Protein AF-A0A931SRS2-F1 (afdb_monomer)

Foldseek 3Di:
DDPDPVLPPVQADPDDDPPADHCRVNVVVLVVLCVCLPLVNLLVVLQPDDPLCNLVSLVVSLQQCQQCQQVNHGSVVDDLDDDDDQPPDDPPDDRDDPVVVVVVVVVSVVSNVVSVVVSLQSSLLSCLQRPDADQLLVQLLVVVVVCCVPDLDPLVDDLVVSLVSSVVSVVVVVVVPPDDDPDPSDRDDSVRVVCLSQDLLNPSNRRGCSSVVVVVVVQVVCVVVVVNVPDPVVVVVSSVVSVVNSSVVVVCVSCVSNVDDD

Radius of gyration: 24.2 Å; Cα contacts (8 Å, |Δi|>4): 172; chains: 1; bounding box: 58×54×64 Å

Solvent-accessible surface area (backbone atoms only — not comparable to full-atom values): 15509 Å² total; per-residue (Å²): 111,60,88,56,75,80,43,76,68,89,76,50,85,42,65,84,52,97,89,46,60,92,65,47,60,55,45,53,54,54,47,51,52,50,57,60,66,26,61,70,44,47,36,60,50,50,70,72,44,56,78,90,49,39,48,62,56,51,51,49,49,54,51,43,44,40,8,50,72,44,73,64,45,54,52,92,80,42,70,94,74,88,87,77,60,75,80,74,57,62,90,92,56,81,74,68,53,75,67,58,47,49,56,52,48,53,51,52,50,52,52,41,52,53,33,49,53,52,49,51,54,52,50,47,36,36,43,42,61,47,55,92,66,55,74,63,55,50,42,36,40,55,57,47,62,71,46,45,89,81,39,78,43,81,73,75,52,53,65,68,56,53,46,50,44,44,48,53,30,52,52,52,50,56,70,69,56,82,80,85,76,89,69,87,84,74,75,72,50,64,68,56,51,52,51,44,61,72,36,58,90,54,60,83,76,57,46,63,56,66,50,59,53,52,50,50,52,50,53,52,50,33,52,76,70,67,46,59,85,78,54,60,59,71,60,49,54,53,49,52,54,32,51,52,48,49,51,50,51,48,50,53,53,46,54,61,54,64,68,50,83,130

Secondary structure (DSSP, 8-state):
--S-GGGTTTTS--S--TTS-TTHHHHHHHHHHHHHT-HHHHHHHHTTS-GGGHHHHHHHHHHHHHIIIII-S-TTT--SS----SS---TTSPPPPHHHHHHHHHHHHHHHHHHHHHHHHHHHHHHHHHS---HHHHHHHHHHHHHTTT-S-GGGS-HHHHHHHHHHHHHHHHHH--SS-----PPPPHHHHHHHHH-SS--TT---SHHHHHHHHHHHHHHHTT-GGGS-HHHHHHHHHHHHHHHHHHHHHHHHHHSS--

Mean predicted aligned error: 6.96 Å

Sequence (262 aa):
MDHDLNNYDSFHETLSHPRMKAGEWTRAYQEAWKIFYSVENMIRILKRAATRRYWGIFSNFVWYKNAVQVEGGHPMVHGFFRLKGRRERRPGYPVEGRLEYLKRRVRDVGRTLLGWVKLALEMEEVWLATRPRSALEERVVFELAGIQKRAAEWRSLRLTELQLLYGKAVSALRASSKGKDFLPLRIPSRIQLWFRKWNVFQDSLTFTRAPMERFWKNVWGRFKQGEVLQIAYHKLIFMSLREAVLFCQFLLCFFRRSVAPA

pLDDT: mean 87.58, std 8.93, range [47.16, 97.25]

Nearest PDB structures (foldseek):
  5jn2-assembly1_A  TM=2.353E-01  e=7.857E+00  Toxoplasma gondii

Structure (mmCIF, N/CA/C/O backbone):
data_AF-A0A931SRS2-F1
#
_entry.id   AF-A0A931SRS2-F1
#
loop_
_atom_site.group_PDB
_atom_site.id
_atom_site.type_symbol
_atom_site.label_atom_id
_atom_site.label_alt_id
_atom_site.label_comp_id
_atom_site.label_asym_id
_atom_site.label_entity_id
_atom_site.label_seq_id
_atom_site.pdbx_PDB_ins_code
_atom_site.Cartn_x
_atom_site.Cartn_y
_atom_site.Cartn_z
_atom_site.occupancy
_atom_site.B_iso_or_equiv
_atom_site.auth_seq_id
_atom_site.auth_comp_id
_atom_site.auth_asym_id
_atom_site.auth_atom_id
_atom_site.pdbx_PDB_model_num
ATOM 1 N N . MET A 1 1 ? 31.395 12.490 -20.904 1.00 79.31 1 MET A N 1
ATOM 2 C CA . MET A 1 1 ? 30.211 12.393 -21.780 1.00 79.31 1 MET A CA 1
ATOM 3 C C . MET A 1 1 ? 30.053 10.934 -22.134 1.00 79.31 1 MET A C 1
ATOM 5 O O . MET A 1 1 ? 31.073 10.282 -22.339 1.00 79.31 1 MET A O 1
ATOM 9 N N . ASP A 1 2 ? 28.827 10.428 -22.136 1.00 84.69 2 ASP A N 1
ATOM 10 C CA . ASP A 1 2 ? 28.559 9.035 -22.485 1.00 84.69 2 ASP A CA 1
ATOM 11 C C . ASP A 1 2 ? 28.804 8.793 -23.982 1.00 84.69 2 ASP A C 1
ATOM 13 O O . ASP A 1 2 ? 28.535 9.657 -24.816 1.00 84.69 2 ASP A O 1
ATOM 17 N N . HIS A 1 3 ? 29.340 7.622 -24.315 1.00 86.25 3 HIS A N 1
ATOM 18 C CA . HIS A 1 3 ? 29.552 7.213 -25.699 1.00 86.25 3 HIS A CA 1
ATOM 19 C C . HIS A 1 3 ? 28.262 6.693 -26.349 1.00 86.25 3 HIS A C 1
ATOM 21 O O . HIS A 1 3 ? 28.139 6.748 -27.574 1.00 86.25 3 HIS A O 1
ATOM 27 N N . ASP A 1 4 ? 27.298 6.197 -25.564 1.00 86.00 4 ASP A N 1
ATOM 28 C CA . ASP A 1 4 ? 26.005 5.757 -26.085 1.00 86.00 4 ASP A CA 1
ATOM 29 C C . ASP A 1 4 ? 24.994 6.910 -26.082 1.00 86.00 4 ASP A C 1
ATOM 31 O O . ASP A 1 4 ? 24.469 7.316 -25.044 1.00 86.00 4 ASP A O 1
ATOM 35 N N . LEU A 1 5 ? 24.664 7.405 -27.278 1.00 84.69 5 LEU A N 1
ATOM 36 C CA . LEU A 1 5 ? 23.663 8.460 -27.464 1.00 84.69 5 LEU A CA 1
ATOM 37 C C . LEU A 1 5 ? 22.270 8.076 -26.928 1.00 84.69 5 LEU A C 1
ATOM 39 O O . LEU A 1 5 ? 21.471 8.962 -26.640 1.00 84.69 5 LEU A O 1
ATOM 43 N N . ASN A 1 6 ? 21.970 6.785 -26.745 1.00 83.69 6 ASN A N 1
ATOM 44 C CA . ASN A 1 6 ? 20.692 6.354 -26.167 1.00 83.69 6 ASN A CA 1
ATOM 45 C C . ASN A 1 6 ? 20.577 6.639 -24.665 1.00 83.69 6 ASN A C 1
ATOM 47 O O . ASN A 1 6 ? 19.463 6.677 -24.151 1.00 83.69 6 ASN A O 1
ATOM 51 N N . ASN A 1 7 ? 21.695 6.866 -23.971 1.00 85.31 7 ASN A N 1
ATOM 52 C CA . ASN A 1 7 ? 21.680 7.213 -22.551 1.00 85.31 7 ASN A CA 1
ATOM 53 C C . ASN A 1 7 ? 21.278 8.682 -22.327 1.00 85.31 7 ASN A C 1
ATOM 55 O O . ASN A 1 7 ? 21.023 9.100 -21.202 1.00 85.31 7 ASN A O 1
ATOM 59 N N . TYR A 1 8 ? 21.157 9.487 -23.386 1.00 86.38 8 TYR A N 1
ATOM 60 C CA . TYR A 1 8 ? 20.702 10.876 -23.308 1.00 86.38 8 TYR A CA 1
ATOM 61 C C . TYR A 1 8 ? 19.170 10.970 -23.234 1.00 86.38 8 TYR A C 1
ATOM 63 O O . TYR A 1 8 ? 18.527 11.651 -24.029 1.00 86.38 8 TYR A O 1
ATOM 71 N N . ASP A 1 9 ? 18.576 10.281 -22.262 1.00 81.62 9 ASP A N 1
ATOM 72 C CA . ASP A 1 9 ? 17.127 10.151 -22.084 1.00 81.62 9 ASP A CA 1
ATOM 73 C C . ASP A 1 9 ? 16.592 10.874 -20.834 1.00 81.62 9 ASP A C 1
ATOM 75 O O . ASP A 1 9 ? 15.446 10.684 -20.442 1.00 81.62 9 ASP A O 1
ATOM 79 N N . SER A 1 10 ? 17.401 11.747 -20.222 1.00 80.25 10 SER A N 1
ATOM 80 C CA . SER A 1 10 ? 17.135 12.421 -18.935 1.00 80.25 10 SER A CA 1
ATOM 81 C C . SER A 1 10 ? 17.050 11.493 -17.711 1.00 80.25 10 SER A C 1
ATOM 83 O O . SER A 1 10 ? 16.830 11.986 -16.603 1.00 80.25 10 SER A O 1
ATOM 85 N N . PHE A 1 11 ? 17.232 10.177 -17.874 1.00 78.31 11 PHE A N 1
ATOM 86 C CA . PHE A 1 11 ? 17.166 9.192 -16.787 1.00 78.31 11 PHE A CA 1
ATOM 87 C C . PHE A 1 11 ? 18.517 8.566 -16.466 1.00 78.31 11 PHE A C 1
ATOM 89 O O . PHE A 1 11 ? 18.730 8.161 -15.322 1.00 78.31 11 PHE A O 1
ATOM 96 N N . HIS A 1 12 ? 19.423 8.505 -17.441 1.00 85.62 12 HIS A N 1
ATOM 97 C CA . HIS A 1 12 ? 20.776 8.011 -17.228 1.00 85.62 12 HIS A CA 1
ATOM 98 C C . HIS A 1 12 ? 21.760 9.150 -16.960 1.00 85.62 12 HIS A C 1
ATOM 100 O O . HIS A 1 12 ? 21.685 10.249 -17.513 1.00 85.62 12 HIS A O 1
ATOM 106 N N . GLU A 1 13 ? 22.716 8.862 -16.086 1.00 88.75 13 GLU A N 1
ATOM 107 C CA . GLU A 1 13 ? 23.842 9.737 -15.799 1.00 88.75 13 GLU A CA 1
ATOM 108 C C . GLU A 1 13 ? 24.822 9.721 -16.980 1.00 88.75 13 GLU A C 1
ATOM 110 O O . GLU A 1 13 ? 25.612 8.795 -17.129 1.00 88.75 13 GLU A O 1
ATOM 115 N N . THR A 1 14 ? 24.770 10.751 -17.826 1.00 88.62 14 THR A N 1
ATOM 116 C CA . THR A 1 14 ? 25.655 10.897 -19.002 1.00 88.62 14 THR A CA 1
ATOM 117 C C . THR A 1 14 ? 26.833 11.849 -18.771 1.00 88.62 14 THR A C 1
ATOM 119 O O . THR A 1 14 ? 27.738 11.976 -19.607 1.00 88.62 14 THR A O 1
ATOM 122 N N . LEU A 1 15 ? 26.842 12.525 -17.619 1.00 86.25 15 LEU A N 1
ATOM 123 C CA . LEU A 1 15 ? 27.854 13.489 -17.204 1.00 86.25 15 LEU A CA 1
ATOM 124 C C . LEU A 1 15 ? 28.517 13.034 -15.907 1.00 86.25 15 LEU A C 1
ATOM 126 O O . LEU A 1 15 ? 27.841 12.700 -14.940 1.00 86.25 15 LEU A O 1
ATOM 130 N N . SER A 1 16 ? 29.848 13.082 -15.875 1.00 84.50 16 SER A N 1
ATOM 131 C CA . SER A 1 16 ? 30.625 12.785 -14.674 1.00 84.50 16 SER A CA 1
ATOM 132 C C . SER A 1 16 ? 30.495 13.930 -13.674 1.00 84.50 16 SER A C 1
ATOM 134 O O . SER A 1 16 ? 30.941 15.049 -13.935 1.00 84.50 16 SER A O 1
ATOM 136 N N . HIS A 1 17 ? 29.882 13.656 -12.527 1.00 88.56 17 HIS A N 1
ATOM 137 C CA . HIS A 1 17 ? 29.725 14.651 -11.474 1.00 88.56 17 HIS A CA 1
ATOM 138 C C . HIS A 1 17 ? 31.063 14.881 -10.734 1.00 88.56 17 HIS A C 1
ATOM 140 O O . HIS A 1 17 ? 31.682 13.910 -10.300 1.00 88.56 17 HIS A O 1
ATOM 146 N N . PRO A 1 18 ? 31.515 16.132 -10.498 1.00 91.12 18 PRO A N 1
ATOM 147 C CA . PRO A 1 18 ? 32.852 16.400 -9.943 1.00 91.12 18 PRO A CA 1
ATOM 148 C C . PRO A 1 18 ? 33.125 15.816 -8.548 1.00 91.12 18 PRO A C 1
ATOM 150 O O . PRO A 1 18 ? 34.277 15.637 -8.167 1.00 91.12 18 PRO A O 1
ATOM 153 N N . ARG A 1 19 ? 32.072 15.569 -7.755 1.00 93.56 19 ARG A N 1
ATOM 154 C CA . ARG A 1 19 ? 32.168 15.093 -6.358 1.00 93.56 19 ARG A CA 1
ATOM 155 C C . ARG A 1 19 ? 31.521 13.735 -6.099 1.00 93.56 19 ARG A C 1
ATOM 157 O O . ARG A 1 19 ? 31.633 13.233 -4.990 1.00 93.56 19 ARG A O 1
ATOM 164 N N . MET A 1 20 ? 30.797 13.191 -7.074 1.00 92.38 20 MET A N 1
ATOM 165 C CA . MET A 1 20 ? 30.057 11.940 -6.909 1.00 92.38 20 MET A CA 1
ATOM 166 C C . MET A 1 20 ? 30.683 10.894 -7.815 1.00 92.38 20 MET A C 1
ATOM 168 O O . MET A 1 20 ? 31.091 11.197 -8.935 1.00 92.38 20 MET A O 1
ATOM 172 N N . LYS A 1 21 ? 30.778 9.663 -7.324 1.00 91.38 21 LYS A N 1
ATOM 173 C CA . LYS A 1 21 ? 31.239 8.535 -8.132 1.00 91.38 21 LYS A CA 1
ATOM 174 C C . LYS A 1 21 ? 30.189 8.202 -9.192 1.00 91.38 21 LYS A C 1
ATOM 176 O O . LYS A 1 21 ? 29.005 8.472 -9.006 1.00 91.38 21 LYS A O 1
ATOM 181 N N . ALA A 1 22 ? 30.613 7.559 -10.279 1.00 88.44 22 ALA A N 1
ATOM 182 C CA . ALA A 1 22 ? 29.693 7.103 -11.318 1.00 88.44 22 ALA A CA 1
ATOM 183 C C . ALA A 1 22 ? 28.558 6.251 -10.715 1.00 88.44 22 ALA A C 1
ATOM 185 O O . ALA A 1 22 ? 28.812 5.314 -9.951 1.00 88.44 22 ALA A O 1
ATOM 186 N N . GLY A 1 23 ? 27.309 6.591 -11.036 1.00 89.44 23 GLY A N 1
ATOM 187 C CA . GLY A 1 23 ? 26.107 5.922 -10.537 1.00 89.44 23 GLY A CA 1
ATOM 188 C C . GLY A 1 23 ? 25.626 6.405 -9.165 1.00 89.44 23 GLY A C 1
ATOM 189 O O . GLY A 1 23 ? 24.494 6.101 -8.778 1.00 89.44 23 GLY A O 1
ATOM 190 N N . GLU A 1 24 ? 26.429 7.172 -8.421 1.00 92.38 24 GLU A N 1
ATOM 191 C CA . GLU A 1 24 ? 26.032 7.728 -7.122 1.00 92.38 24 GLU A CA 1
ATOM 192 C C . GLU A 1 24 ? 24.916 8.766 -7.284 1.00 92.38 24 GLU A C 1
ATOM 194 O O . GLU A 1 24 ? 23.970 8.773 -6.496 1.00 92.38 24 GLU A O 1
ATOM 199 N N . TRP A 1 25 ? 24.950 9.563 -8.355 1.00 90.62 25 TRP A N 1
ATOM 200 C CA . TRP A 1 25 ? 23.878 10.509 -8.659 1.00 90.62 25 TRP A CA 1
ATOM 201 C C . TRP A 1 25 ? 22.565 9.781 -8.974 1.00 90.62 25 TRP A C 1
ATOM 203 O O . TRP A 1 25 ? 21.530 10.064 -8.364 1.00 90.62 25 TRP A O 1
ATOM 213 N N . THR A 1 26 ? 22.611 8.777 -9.855 1.00 89.62 26 THR A N 1
ATOM 214 C CA . THR A 1 26 ? 21.434 7.951 -10.183 1.00 89.62 26 THR A CA 1
ATOM 215 C C . THR A 1 26 ? 20.851 7.289 -8.931 1.00 89.62 26 THR A C 1
ATOM 217 O O . THR A 1 26 ? 19.633 7.255 -8.734 1.00 89.62 26 THR A O 1
ATOM 220 N N . ARG A 1 27 ? 21.715 6.797 -8.037 1.00 91.00 27 ARG A N 1
ATOM 221 C CA . ARG A 1 27 ? 21.297 6.204 -6.766 1.00 91.00 27 ARG A CA 1
ATOM 222 C C . ARG A 1 27 ? 20.634 7.228 -5.846 1.00 91.00 27 ARG A C 1
ATOM 224 O O . ARG A 1 27 ? 19.547 6.947 -5.346 1.00 91.00 27 ARG A O 1
ATOM 231 N N . ALA A 1 28 ? 21.240 8.399 -5.656 1.00 92.62 28 ALA A N 1
ATOM 232 C CA . ALA A 1 28 ? 20.678 9.470 -4.835 1.00 92.62 28 ALA A CA 1
ATOM 233 C C . ALA A 1 28 ? 19.297 9.906 -5.353 1.00 92.62 28 ALA A C 1
ATOM 235 O O . ALA A 1 28 ? 18.353 10.065 -4.576 1.00 92.62 28 ALA A O 1
ATOM 236 N N . TYR A 1 29 ? 19.148 10.009 -6.676 1.00 89.88 29 TYR A N 1
ATOM 237 C CA . TYR A 1 29 ? 17.871 10.274 -7.331 1.00 89.88 29 TYR A CA 1
ATOM 238 C C . TYR A 1 29 ? 16.819 9.198 -7.005 1.00 89.88 29 TYR A C 1
ATOM 240 O O . TYR A 1 29 ? 15.727 9.515 -6.530 1.00 89.88 29 TYR A O 1
ATOM 248 N N . GLN A 1 30 ? 17.144 7.914 -7.188 1.00 89.06 30 GLN A N 1
ATOM 249 C CA . GLN A 1 30 ? 16.227 6.810 -6.877 1.00 89.06 30 GLN A CA 1
ATOM 250 C C . GLN A 1 30 ? 15.873 6.735 -5.383 1.00 89.06 30 GLN A C 1
ATOM 252 O O . GLN A 1 30 ? 14.739 6.403 -5.025 1.00 89.06 30 GLN A O 1
ATOM 257 N N . GLU A 1 31 ? 16.828 7.024 -4.499 1.00 92.75 31 GLU A N 1
ATOM 258 C CA . GLU A 1 31 ? 16.612 7.070 -3.053 1.00 92.75 31 GLU A CA 1
ATOM 259 C C . GLU A 1 31 ? 15.661 8.206 -2.664 1.00 92.75 31 GLU A C 1
ATOM 261 O O . GLU A 1 31 ? 14.728 7.966 -1.895 1.00 92.75 31 GLU A O 1
ATOM 266 N N . ALA A 1 32 ? 15.801 9.395 -3.257 1.00 93.81 32 ALA A N 1
ATOM 267 C CA . ALA A 1 32 ? 14.882 10.509 -3.031 1.00 93.81 32 ALA A CA 1
ATOM 268 C C . ALA A 1 32 ? 13.429 10.132 -3.370 1.00 93.81 32 ALA A C 1
ATOM 270 O O . ALA A 1 32 ? 12.520 10.371 -2.569 1.00 93.81 32 ALA A O 1
ATOM 271 N N . TRP A 1 33 ? 13.207 9.453 -4.501 1.00 92.50 33 TRP A N 1
ATOM 272 C CA . TRP A 1 33 ? 11.883 8.933 -4.855 1.00 92.50 33 TRP A CA 1
ATOM 273 C C . TRP A 1 33 ? 11.368 7.905 -3.845 1.00 92.50 33 TRP A C 1
ATOM 275 O O . TRP A 1 33 ? 10.218 7.989 -3.410 1.00 92.50 33 TRP A O 1
ATOM 285 N N . LYS A 1 34 ? 12.203 6.947 -3.426 1.00 91.38 34 LYS A N 1
ATOM 286 C CA . LYS A 1 34 ? 11.811 5.934 -2.429 1.00 91.38 34 LYS A CA 1
ATOM 287 C C . LYS A 1 34 ? 11.440 6.561 -1.086 1.00 91.38 34 LYS A C 1
ATOM 289 O O . LYS A 1 34 ? 10.470 6.126 -0.472 1.00 91.38 34 LYS A O 1
ATOM 294 N N . ILE A 1 35 ? 12.172 7.584 -0.647 1.00 94.94 35 ILE A N 1
ATOM 295 C CA . ILE A 1 35 ? 11.895 8.311 0.598 1.00 94.94 35 ILE A CA 1
ATOM 296 C C . ILE A 1 35 ? 10.577 9.078 0.479 1.00 94.94 35 ILE A C 1
ATOM 298 O O . ILE A 1 35 ? 9.726 8.982 1.368 1.00 94.94 35 ILE A O 1
ATOM 302 N N . PHE A 1 36 ? 10.370 9.798 -0.627 1.00 94.81 36 PHE A N 1
ATOM 303 C CA . PHE A 1 36 ? 9.156 10.584 -0.831 1.00 94.81 36 PHE A CA 1
ATOM 304 C C . PHE A 1 36 ? 7.901 9.701 -0.907 1.00 94.81 36 PHE A C 1
ATOM 306 O O . PHE A 1 36 ? 6.903 10.006 -0.256 1.00 94.81 36 PHE A O 1
ATOM 313 N N . TYR A 1 37 ? 7.961 8.579 -1.631 1.00 95.00 37 TYR A N 1
ATOM 314 C CA . TYR A 1 37 ? 6.854 7.619 -1.772 1.00 95.00 37 TYR A CA 1
ATOM 315 C C . TYR A 1 37 ? 6.916 6.465 -0.754 1.00 95.00 37 TYR A C 1
ATOM 317 O O . TYR A 1 37 ? 6.316 5.399 -0.956 1.00 95.00 37 TYR A O 1
ATOM 325 N N . SER A 1 38 ? 7.625 6.662 0.361 1.00 95.62 38 SER A N 1
ATOM 326 C CA . SER A 1 38 ? 7.561 5.754 1.509 1.00 95.62 38 SER A CA 1
ATOM 327 C C . SER A 1 38 ? 6.148 5.745 2.097 1.00 95.62 38 SER A C 1
ATOM 329 O O . SER A 1 38 ? 5.433 6.752 2.060 1.00 95.62 38 SER A O 1
ATOM 331 N N . VAL A 1 39 ? 5.725 4.598 2.633 1.00 95.81 39 VAL A N 1
ATOM 332 C CA . VAL A 1 39 ? 4.384 4.427 3.219 1.00 95.81 39 VAL A CA 1
ATOM 333 C C . VAL A 1 39 ? 4.156 5.457 4.327 1.00 95.81 39 VAL A C 1
ATOM 335 O O . VAL A 1 39 ? 3.132 6.137 4.359 1.00 95.81 39 VAL A O 1
ATOM 338 N N . GLU A 1 40 ? 5.160 5.669 5.169 1.00 95.75 40 GLU A N 1
ATOM 339 C CA . GLU A 1 40 ? 5.141 6.605 6.286 1.00 95.75 40 GLU A CA 1
ATOM 340 C C . GLU A 1 40 ? 4.983 8.052 5.814 1.00 95.75 40 GLU A C 1
ATOM 342 O O . GLU A 1 40 ? 4.256 8.835 6.433 1.00 95.75 40 GLU A O 1
ATOM 347 N N . ASN A 1 41 ? 5.670 8.437 4.733 1.00 96.88 41 ASN A N 1
ATOM 348 C CA . ASN A 1 41 ? 5.565 9.791 4.199 1.00 96.88 41 ASN A CA 1
ATOM 349 C C . ASN A 1 41 ? 4.215 10.027 3.516 1.00 96.88 41 ASN A C 1
ATOM 351 O O . ASN A 1 41 ? 3.577 11.049 3.772 1.00 96.88 41 ASN A O 1
ATOM 355 N N . MET A 1 42 ? 3.726 9.060 2.736 1.00 97.25 42 MET A N 1
ATOM 356 C CA . MET A 1 42 ? 2.397 9.137 2.123 1.00 97.25 42 MET A CA 1
ATOM 357 C C . MET A 1 42 ? 1.296 9.275 3.182 1.00 97.25 42 MET A C 1
ATOM 359 O O . MET A 1 42 ? 0.426 10.138 3.053 1.00 97.25 42 MET A O 1
ATOM 363 N N . ILE A 1 43 ? 1.375 8.505 4.276 1.00 96.06 43 ILE A N 1
ATOM 364 C CA . ILE A 1 43 ? 0.454 8.625 5.416 1.00 96.06 43 ILE A CA 1
ATOM 365 C C . ILE A 1 43 ? 0.519 10.031 6.024 1.00 96.06 43 ILE A C 1
ATOM 367 O O . ILE A 1 43 ? -0.515 10.658 6.261 1.00 96.06 43 ILE A O 1
ATOM 371 N N . ARG A 1 44 ? 1.730 10.554 6.258 1.00 96.12 44 ARG A N 1
ATOM 372 C CA . ARG A 1 44 ? 1.947 11.898 6.818 1.00 96.12 44 ARG A CA 1
ATOM 373 C C . ARG A 1 44 ? 1.396 13.018 5.933 1.00 96.12 44 ARG A C 1
ATOM 375 O O . ARG A 1 44 ? 0.950 14.027 6.481 1.00 96.12 44 ARG A O 1
ATOM 382 N N . ILE A 1 45 ? 1.457 12.871 4.610 1.00 96.12 45 ILE A N 1
ATOM 383 C CA . ILE A 1 45 ? 0.908 13.839 3.652 1.00 96.12 45 ILE A CA 1
ATOM 384 C C . ILE A 1 45 ? -0.621 13.760 3.648 1.00 96.12 45 ILE A C 1
ATOM 386 O O . ILE A 1 45 ? -1.284 14.780 3.823 1.00 96.12 45 ILE A O 1
ATOM 390 N N . LEU A 1 46 ? -1.191 12.560 3.522 1.00 95.31 46 LEU A N 1
ATOM 391 C CA . LEU A 1 46 ? -2.644 12.376 3.442 1.00 95.31 46 LEU A CA 1
ATOM 392 C C . LEU A 1 46 ? -3.369 12.783 4.728 1.00 95.31 46 LEU A C 1
ATOM 394 O O . LEU A 1 46 ? -4.448 13.354 4.640 1.00 95.31 46 LEU A O 1
ATOM 398 N N . LYS A 1 47 ? -2.765 12.586 5.909 1.00 92.50 47 LYS A N 1
ATOM 399 C CA . LYS A 1 47 ? -3.326 13.077 7.184 1.00 92.50 47 LYS A CA 1
ATOM 400 C C . LYS A 1 47 ? -3.429 14.604 7.269 1.00 92.50 47 LYS A C 1
ATOM 402 O O . LYS A 1 47 ? -4.222 15.112 8.049 1.00 92.50 47 LYS A O 1
ATOM 407 N N . ARG A 1 48 ? -2.616 15.333 6.499 1.00 93.31 48 ARG A N 1
ATOM 408 C CA . ARG A 1 48 ? -2.634 16.805 6.421 1.00 93.31 48 ARG A CA 1
ATOM 409 C C . ARG A 1 48 ? -3.430 17.322 5.226 1.00 93.31 48 ARG A C 1
ATOM 411 O O . ARG A 1 48 ? -3.707 18.516 5.137 1.00 93.31 48 ARG A O 1
ATOM 418 N N . ALA A 1 49 ? -3.766 16.445 4.286 1.00 91.19 49 ALA A N 1
ATOM 419 C CA . ALA A 1 49 ? -4.511 16.816 3.104 1.00 91.19 49 ALA A CA 1
ATOM 420 C C . ALA A 1 49 ? -5.972 17.113 3.459 1.00 91.19 49 ALA A C 1
ATOM 422 O O . ALA A 1 49 ? -6.600 16.420 4.253 1.00 91.19 49 ALA A O 1
ATOM 423 N N . ALA A 1 50 ? -6.541 18.125 2.805 1.00 89.06 50 ALA A N 1
ATOM 424 C CA . ALA A 1 50 ? -7.976 18.370 2.886 1.00 89.06 50 ALA A CA 1
ATOM 425 C C . ALA A 1 50 ? -8.750 17.181 2.294 1.00 89.06 50 ALA A C 1
ATOM 427 O O . ALA A 1 50 ? -8.381 16.682 1.227 1.00 89.06 50 ALA A O 1
ATOM 428 N N . THR A 1 51 ? -9.868 16.795 2.916 1.00 86.19 51 THR A N 1
ATOM 429 C CA . THR A 1 51 ? -10.694 15.640 2.511 1.00 86.19 51 THR A CA 1
ATOM 430 C C . THR A 1 51 ? -11.064 15.658 1.025 1.00 86.19 51 THR A C 1
ATOM 432 O O . THR A 1 51 ? -11.021 14.620 0.370 1.00 86.19 51 THR A O 1
ATOM 435 N N . ARG A 1 52 ? -11.341 16.842 0.454 1.00 87.50 52 ARG A N 1
ATOM 436 C CA . ARG A 1 52 ? -11.653 17.013 -0.979 1.00 87.50 52 ARG A CA 1
ATOM 437 C C . ARG A 1 52 ? -10.507 16.587 -1.906 1.00 87.50 52 ARG A C 1
ATOM 439 O O . ARG A 1 52 ? -10.760 16.109 -3.003 1.00 87.50 52 ARG A O 1
ATOM 446 N N . ARG A 1 53 ? -9.252 16.753 -1.478 1.00 89.94 53 ARG A N 1
ATOM 447 C CA . ARG A 1 53 ? -8.049 16.439 -2.273 1.00 89.94 53 ARG A CA 1
ATOM 448 C C . ARG A 1 53 ? -7.487 15.044 -1.998 1.00 89.94 53 ARG A C 1
ATOM 450 O O . ARG A 1 53 ? -6.573 14.627 -2.703 1.00 89.94 53 ARG A O 1
ATOM 457 N N . TYR A 1 54 ? -8.025 14.328 -1.008 1.00 92.00 54 TYR A N 1
ATOM 458 C CA . TYR A 1 54 ? -7.514 13.031 -0.557 1.00 92.00 54 TYR A CA 1
ATOM 459 C C . TYR A 1 54 ? -7.320 12.045 -1.716 1.00 92.00 54 TYR A C 1
ATOM 461 O O . TYR A 1 54 ? -6.212 11.565 -1.932 1.00 92.00 54 TYR A O 1
ATOM 469 N N . TRP A 1 55 ? -8.369 11.797 -2.505 1.00 92.12 55 TRP A N 1
ATOM 470 C CA . TRP A 1 55 ? -8.327 10.800 -3.581 1.00 92.12 55 TRP A CA 1
ATOM 471 C C . TRP A 1 55 ? -7.491 11.231 -4.787 1.00 92.12 55 TRP A C 1
ATOM 473 O O . TRP A 1 55 ? -6.870 10.378 -5.416 1.00 92.12 55 TRP A O 1
ATOM 483 N N . GLY A 1 56 ? -7.399 12.533 -5.071 1.00 92.44 56 GLY A N 1
ATOM 484 C CA . GLY A 1 56 ? -6.494 13.050 -6.103 1.00 92.44 56 GLY A CA 1
ATOM 485 C C . GLY A 1 56 ? -5.028 12.812 -5.735 1.00 92.44 56 GLY A C 1
ATOM 486 O O . GLY A 1 56 ? -4.269 12.250 -6.520 1.00 92.44 56 GLY A O 1
ATOM 487 N N . ILE A 1 57 ? -4.646 13.144 -4.495 1.00 94.19 57 ILE A N 1
ATOM 488 C CA . ILE A 1 57 ? -3.292 12.886 -3.977 1.00 94.19 57 ILE A CA 1
ATOM 489 C C . ILE A 1 57 ? -3.018 11.380 -3.920 1.00 94.19 57 ILE A C 1
ATOM 491 O O . ILE A 1 57 ? -1.958 10.931 -4.348 1.00 94.19 57 ILE A O 1
ATOM 495 N N . PHE A 1 58 ? -3.981 10.591 -3.440 1.00 95.31 58 PHE A N 1
ATOM 496 C CA . PHE A 1 58 ? -3.860 9.139 -3.363 1.00 95.31 58 PHE A CA 1
ATOM 497 C C . PHE A 1 58 ? -3.653 8.509 -4.750 1.00 95.31 58 PHE A C 1
ATOM 499 O O . PHE A 1 58 ? -2.785 7.656 -4.913 1.00 95.31 58 PHE A O 1
ATOM 506 N N . SER A 1 59 ? -4.393 8.958 -5.767 1.00 93.38 59 SER A N 1
ATOM 507 C CA . SER A 1 59 ? -4.249 8.471 -7.148 1.00 93.38 59 SER A CA 1
ATOM 508 C C . SER A 1 59 ? -2.885 8.831 -7.739 1.00 93.38 59 SER A C 1
ATOM 510 O O . SER A 1 59 ? -2.250 7.986 -8.369 1.00 93.38 59 SER A O 1
ATOM 512 N N . ASN A 1 60 ? -2.380 10.035 -7.453 1.00 93.06 60 ASN A N 1
ATOM 513 C CA . ASN A 1 60 ? -1.018 10.418 -7.826 1.00 93.06 60 ASN A CA 1
ATOM 514 C C . ASN A 1 60 ? 0.022 9.524 -7.140 1.00 93.06 60 ASN A C 1
ATOM 516 O O . ASN A 1 60 ? 0.973 9.094 -7.782 1.00 93.06 60 ASN A O 1
ATOM 520 N N . PHE A 1 61 ? -0.164 9.172 -5.867 1.00 95.31 61 PHE A N 1
ATOM 521 C CA . PHE A 1 61 ? 0.724 8.218 -5.201 1.00 95.31 61 PHE A CA 1
ATOM 522 C C . PHE A 1 61 ? 0.736 6.852 -5.886 1.00 95.31 61 PHE A C 1
ATOM 524 O O . PHE A 1 61 ? 1.822 6.322 -6.109 1.00 95.31 61 PHE A O 1
ATOM 531 N N . VAL A 1 62 ? -0.423 6.321 -6.292 1.00 94.44 62 VAL A N 1
ATOM 532 C CA . VAL A 1 62 ? -0.489 5.069 -7.068 1.00 94.44 62 VAL A CA 1
ATOM 533 C C . VAL A 1 62 ? 0.300 5.197 -8.375 1.00 94.44 62 VAL A C 1
ATOM 535 O O . VAL A 1 62 ? 1.154 4.356 -8.650 1.00 94.44 62 VAL A O 1
ATOM 538 N N . TRP A 1 63 ? 0.057 6.255 -9.157 1.00 92.56 63 TRP A N 1
ATOM 539 C CA . TRP A 1 63 ? 0.709 6.469 -10.455 1.00 92.56 63 TRP A CA 1
ATOM 540 C C . TRP A 1 63 ? 2.231 6.600 -10.331 1.00 92.56 63 TRP A C 1
ATOM 542 O O . TRP A 1 63 ? 2.994 5.873 -10.968 1.00 92.56 63 TRP A O 1
ATOM 552 N N . TYR A 1 64 ? 2.686 7.505 -9.466 1.00 93.00 64 TYR A N 1
ATOM 553 C CA . TYR A 1 64 ? 4.101 7.835 -9.348 1.00 93.00 64 TYR A CA 1
ATOM 554 C C . TYR A 1 64 ? 4.901 6.706 -8.698 1.00 93.00 64 TYR A C 1
ATOM 556 O O . TYR A 1 64 ? 6.005 6.385 -9.141 1.00 93.00 64 TYR A O 1
ATOM 564 N N . LYS A 1 65 ? 4.331 6.047 -7.685 1.00 94.06 65 LYS A N 1
ATOM 565 C CA . LYS A 1 65 ? 4.979 4.906 -7.043 1.00 94.06 65 LYS A CA 1
ATOM 566 C C . LYS A 1 65 ? 5.038 3.690 -7.968 1.00 94.06 65 LYS A C 1
ATOM 568 O O . LYS A 1 65 ? 6.060 3.007 -7.968 1.00 94.06 65 LYS A O 1
ATOM 573 N N . ASN A 1 66 ? 4.011 3.458 -8.795 1.00 93.81 66 ASN A N 1
ATOM 574 C CA . ASN A 1 66 ? 4.048 2.438 -9.848 1.00 93.81 66 ASN A CA 1
ATOM 575 C C . ASN A 1 66 ? 5.221 2.665 -10.809 1.00 93.81 66 ASN A C 1
ATOM 577 O O . ASN A 1 66 ? 6.013 1.751 -11.034 1.00 93.81 66 ASN A O 1
ATOM 581 N N . ALA A 1 67 ? 5.357 3.886 -11.333 1.00 91.00 67 ALA A N 1
ATOM 582 C CA . ALA A 1 67 ? 6.407 4.209 -12.292 1.00 91.00 67 ALA A CA 1
ATOM 583 C C . ALA A 1 67 ? 7.808 3.927 -11.727 1.00 91.00 67 ALA A C 1
ATOM 585 O O . ALA A 1 67 ? 8.602 3.231 -12.357 1.00 91.00 67 ALA A O 1
ATOM 586 N N . VAL A 1 68 ? 8.076 4.380 -10.499 1.00 88.81 68 VAL A N 1
ATOM 587 C CA . VAL A 1 68 ? 9.399 4.235 -9.879 1.00 88.81 68 VAL A CA 1
ATOM 588 C C . VAL A 1 68 ? 9.676 2.803 -9.415 1.00 88.81 68 VAL A C 1
ATOM 590 O O . VAL A 1 68 ? 10.779 2.300 -9.612 1.00 88.81 68 VAL A O 1
ATOM 593 N N . GLN A 1 69 ? 8.719 2.145 -8.753 1.00 88.12 69 GLN A N 1
ATOM 594 C CA . GLN A 1 69 ? 8.981 0.867 -8.078 1.00 88.12 69 GLN A CA 1
ATOM 595 C C . GLN A 1 69 ? 8.700 -0.365 -8.935 1.00 88.12 69 GLN A C 1
ATOM 597 O O . GLN A 1 69 ? 9.351 -1.389 -8.733 1.00 88.12 69 GLN A O 1
ATOM 602 N N . VAL A 1 70 ? 7.724 -0.293 -9.842 1.00 89.56 70 VAL A N 1
ATOM 603 C CA . VAL A 1 70 ? 7.301 -1.443 -10.652 1.00 89.56 70 VAL A CA 1
ATOM 604 C C . VAL A 1 70 ? 7.953 -1.392 -12.025 1.00 89.56 70 VAL A C 1
ATOM 606 O O . VAL A 1 70 ? 8.609 -2.349 -12.428 1.00 89.56 70 VAL A O 1
ATOM 609 N N . GLU A 1 71 ? 7.814 -0.266 -12.722 1.00 85.94 71 GLU A N 1
ATOM 610 C CA . GLU A 1 71 ? 8.341 -0.109 -14.082 1.00 85.94 71 GLU A CA 1
ATOM 611 C C . GLU A 1 71 ? 9.807 0.357 -14.114 1.00 85.94 71 GLU A C 1
ATOM 613 O O . GLU A 1 71 ? 10.503 0.122 -15.103 1.00 85.94 71 GLU A O 1
ATOM 618 N N . GLY A 1 72 ? 10.295 0.959 -13.025 1.00 83.19 72 GLY A N 1
ATOM 619 C CA . GLY A 1 72 ? 11.690 1.371 -12.873 1.00 83.19 72 GLY A CA 1
ATOM 620 C C . GLY A 1 72 ? 12.060 2.629 -13.658 1.00 83.19 72 GLY A C 1
ATOM 621 O O . GLY A 1 72 ? 13.210 2.754 -14.070 1.00 83.19 72 GLY A O 1
ATOM 622 N N . GLY A 1 73 ? 11.115 3.546 -13.880 1.00 83.06 73 GLY A N 1
ATOM 623 C CA . GLY A 1 73 ? 11.378 4.788 -14.607 1.00 83.06 73 GLY A CA 1
ATOM 624 C C . GLY A 1 73 ? 10.489 5.958 -14.194 1.00 83.06 73 GLY A C 1
ATOM 625 O O . GLY A 1 73 ? 9.830 5.931 -13.152 1.00 83.06 73 GLY A O 1
ATOM 626 N N . HIS A 1 74 ? 10.513 7.032 -14.985 1.00 85.25 74 HIS A N 1
ATOM 627 C CA . HIS A 1 74 ? 9.879 8.291 -14.601 1.00 85.25 74 HIS A CA 1
ATOM 628 C C . HIS A 1 74 ? 8.367 8.306 -14.859 1.00 85.25 74 HIS A C 1
ATOM 630 O O . HIS A 1 74 ? 7.918 7.935 -15.946 1.00 85.25 74 HIS A O 1
ATOM 636 N N . PRO A 1 75 ? 7.564 8.831 -13.922 1.00 86.88 75 PRO A N 1
ATOM 637 C CA . PRO A 1 75 ? 6.100 8.854 -14.009 1.00 86.88 75 PRO A CA 1
ATOM 638 C C . PRO A 1 75 ? 5.520 9.601 -15.210 1.00 86.88 75 PRO A C 1
ATOM 640 O O . PRO A 1 75 ? 4.389 9.334 -15.590 1.00 86.88 75 PRO A O 1
ATOM 643 N N . MET A 1 76 ? 6.260 10.537 -15.803 1.00 85.00 76 MET A N 1
ATOM 644 C CA . MET A 1 76 ? 5.803 11.264 -17.000 1.00 85.00 76 MET A CA 1
ATOM 645 C C . MET A 1 76 ? 6.003 10.487 -18.307 1.00 85.00 76 MET A C 1
ATOM 647 O O . MET A 1 76 ? 5.416 10.851 -19.317 1.00 85.00 76 MET A O 1
ATOM 651 N N . VAL A 1 77 ? 6.830 9.440 -18.297 1.00 83.69 77 VAL A N 1
ATOM 652 C CA . VAL A 1 77 ? 7.153 8.640 -19.494 1.00 83.69 77 VAL A CA 1
ATOM 653 C C . VAL A 1 77 ? 6.569 7.233 -19.389 1.00 83.69 77 VAL A C 1
ATOM 655 O O . VAL A 1 77 ? 6.284 6.586 -20.394 1.00 83.69 77 VAL A O 1
ATOM 658 N N . HIS A 1 78 ? 6.357 6.753 -18.165 1.00 81.12 78 HIS A N 1
ATOM 659 C CA . HIS A 1 78 ? 5.860 5.414 -17.905 1.00 81.12 78 HIS A CA 1
ATOM 660 C C . HIS A 1 78 ? 4.348 5.397 -17.700 1.00 81.12 78 HIS A C 1
ATOM 662 O O . HIS A 1 78 ? 3.797 6.172 -16.924 1.00 81.12 78 HIS A O 1
ATOM 668 N N . GLY A 1 79 ? 3.696 4.450 -18.373 1.00 85.50 79 GLY A N 1
ATOM 669 C CA . GLY A 1 79 ? 2.336 4.032 -18.055 1.00 85.50 79 GLY A CA 1
ATOM 670 C C . GLY A 1 79 ? 2.318 2.889 -17.040 1.00 85.50 79 GLY A C 1
ATOM 671 O O . GLY A 1 79 ? 3.310 2.589 -16.377 1.00 85.50 79 GLY A O 1
ATOM 672 N N . PHE A 1 80 ? 1.179 2.205 -16.950 1.00 82.56 80 PHE A N 1
ATOM 673 C CA . PHE A 1 80 ? 1.049 1.043 -16.076 1.00 82.56 80 PHE A CA 1
ATOM 674 C C . PHE A 1 80 ? 1.760 -0.193 -16.631 1.00 82.56 80 PHE A C 1
ATOM 676 O O . PHE A 1 80 ? 2.435 -0.879 -15.875 1.00 82.56 80 PHE A O 1
ATOM 683 N N . PHE A 1 81 ? 1.635 -0.473 -17.930 1.00 87.25 81 PHE A N 1
ATOM 684 C CA . PHE A 1 81 ? 2.165 -1.692 -18.538 1.00 87.25 81 PHE A CA 1
ATOM 685 C C . PHE A 1 81 ? 3.007 -1.383 -19.771 1.00 87.25 81 PHE A C 1
ATOM 687 O O . PHE A 1 81 ? 2.525 -0.773 -20.728 1.00 87.25 81 PHE A O 1
ATOM 694 N N . ARG A 1 82 ? 4.257 -1.852 -19.785 1.00 87.50 82 ARG A N 1
ATOM 695 C CA . ARG A 1 82 ? 5.144 -1.680 -20.938 1.00 87.50 82 ARG A CA 1
ATOM 696 C C . ARG A 1 82 ? 4.930 -2.762 -21.996 1.00 87.50 82 ARG A C 1
ATOM 698 O O . ARG A 1 82 ? 5.243 -3.944 -21.794 1.00 87.50 82 ARG A O 1
ATOM 705 N N . LEU A 1 83 ? 4.473 -2.325 -23.167 1.00 89.06 83 LEU A N 1
ATOM 706 C CA . LEU A 1 83 ? 4.458 -3.127 -24.386 1.00 89.06 83 LEU A CA 1
ATOM 707 C C . LEU A 1 83 ? 5.897 -3.269 -24.905 1.00 89.06 83 LEU A C 1
ATOM 709 O O . LEU A 1 83 ? 6.649 -2.301 -24.961 1.00 89.06 83 LEU A O 1
ATOM 713 N N . LYS A 1 84 ? 6.309 -4.506 -25.194 1.00 90.25 84 LYS A N 1
ATOM 714 C CA . LYS A 1 84 ? 7.641 -4.821 -25.731 1.00 90.25 84 LYS A CA 1
ATOM 715 C C . LYS A 1 84 ? 7.481 -5.832 -26.858 1.00 90.25 84 LYS A C 1
ATOM 717 O O . LYS A 1 84 ? 7.385 -7.033 -26.580 1.00 90.25 84 LYS A O 1
ATOM 722 N N . GLY A 1 85 ? 7.434 -5.377 -28.102 1.00 91.69 85 GLY A N 1
ATOM 723 C CA . GLY A 1 85 ? 7.356 -6.246 -29.271 1.00 91.69 85 GLY A CA 1
ATOM 724 C C . GLY A 1 85 ? 8.639 -7.056 -29.475 1.00 91.69 85 GLY A C 1
ATOM 725 O O . GLY A 1 85 ? 9.739 -6.629 -29.130 1.00 91.69 85 GLY A O 1
ATOM 726 N N . ARG A 1 86 ? 8.529 -8.260 -30.052 1.00 92.94 86 ARG A N 1
ATOM 727 C CA . ARG A 1 86 ? 9.714 -9.084 -30.376 1.00 92.94 86 ARG A CA 1
ATOM 728 C C . ARG A 1 86 ? 10.591 -8.426 -31.446 1.00 92.94 86 ARG A C 1
ATOM 730 O O . ARG A 1 86 ? 11.811 -8.525 -31.386 1.00 92.94 86 ARG A O 1
ATOM 737 N N . ARG A 1 87 ? 9.945 -7.807 -32.440 1.00 90.50 87 ARG A N 1
ATOM 738 C CA . ARG A 1 87 ? 10.587 -7.162 -33.600 1.00 90.50 87 ARG A CA 1
ATOM 739 C C . ARG A 1 87 ? 10.975 -5.703 -33.344 1.00 90.50 87 ARG A C 1
ATOM 741 O O . ARG A 1 87 ? 11.692 -5.134 -34.152 1.00 90.50 87 ARG A O 1
ATOM 748 N N . GLU A 1 88 ? 10.538 -5.123 -32.229 1.00 90.06 88 GLU A N 1
ATOM 749 C CA . GLU A 1 88 ? 10.889 -3.763 -31.802 1.00 90.06 88 GLU A CA 1
ATOM 750 C C . GLU A 1 88 ? 12.302 -3.767 -31.209 1.00 90.06 88 GLU A C 1
ATOM 752 O O . GLU A 1 88 ? 12.511 -3.747 -29.994 1.00 90.06 88 GLU A O 1
ATOM 757 N N . ARG A 1 89 ? 13.291 -3.898 -32.091 1.00 86.19 89 ARG A N 1
ATOM 758 C CA . ARG A 1 89 ? 14.711 -3.906 -31.752 1.00 86.19 89 ARG A CA 1
ATOM 759 C C . ARG A 1 89 ? 15.415 -2.780 -32.479 1.00 86.19 89 ARG A C 1
ATOM 761 O O . ARG A 1 89 ? 15.025 -2.393 -33.576 1.00 86.19 89 ARG A O 1
ATOM 768 N N . ARG A 1 90 ? 16.479 -2.280 -31.854 1.00 84.81 90 ARG A N 1
ATOM 769 C CA . ARG A 1 90 ? 17.382 -1.325 -32.487 1.00 84.81 90 ARG A CA 1
ATOM 770 C C . ARG A 1 90 ? 17.944 -1.944 -33.779 1.00 84.81 90 ARG A C 1
ATOM 772 O O . ARG A 1 90 ? 18.302 -3.126 -33.757 1.00 84.81 90 ARG A O 1
ATOM 779 N N . PRO A 1 91 ? 18.062 -1.172 -34.871 1.00 84.00 91 PRO A N 1
ATOM 780 C CA . PRO A 1 91 ? 18.765 -1.624 -36.066 1.00 84.00 91 PRO A CA 1
ATOM 781 C C . PRO A 1 91 ? 20.159 -2.166 -35.712 1.00 84.00 91 PRO A C 1
ATOM 783 O O . PRO A 1 91 ? 20.882 -1.550 -34.931 1.00 84.00 91 PRO A O 1
ATOM 786 N N . GLY A 1 92 ? 20.508 -3.342 -36.234 1.00 86.12 92 GLY A N 1
ATOM 787 C CA . GLY A 1 92 ? 21.772 -4.030 -35.933 1.00 86.12 92 GLY A CA 1
ATOM 788 C C . GLY A 1 92 ? 21.728 -5.014 -34.756 1.00 86.12 92 GLY A C 1
ATOM 789 O O . GLY A 1 92 ? 22.665 -5.789 -34.596 1.00 86.12 92 GLY A O 1
ATOM 790 N N . TYR A 1 93 ? 20.648 -5.055 -33.965 1.00 85.94 93 TYR A N 1
ATOM 791 C CA . TYR A 1 93 ? 20.465 -6.093 -32.943 1.00 85.94 93 TYR A CA 1
ATOM 792 C C . TYR A 1 93 ? 19.717 -7.310 -33.510 1.00 85.94 93 TYR A C 1
ATOM 794 O O . TYR A 1 93 ? 18.711 -7.134 -34.205 1.00 85.94 93 TYR A O 1
ATOM 802 N N . PRO A 1 94 ? 20.143 -8.548 -33.188 1.00 90.81 94 PRO A N 1
ATOM 803 C CA . PRO A 1 94 ? 19.466 -9.747 -33.663 1.00 90.81 94 PRO A CA 1
ATOM 804 C C . PRO A 1 94 ? 18.051 -9.853 -33.084 1.00 90.81 94 PRO A C 1
ATOM 806 O O . PRO A 1 94 ? 17.789 -9.523 -31.921 1.00 90.81 94 PRO A O 1
ATOM 809 N N . VAL A 1 95 ? 17.120 -10.340 -33.905 1.00 91.94 95 VAL A N 1
ATOM 810 C CA . VAL A 1 95 ? 15.756 -10.638 -33.459 1.00 91.94 95 VAL A CA 1
ATOM 811 C C . VAL A 1 95 ? 15.791 -11.905 -32.608 1.00 91.94 95 VAL A C 1
ATOM 813 O O . VAL A 1 95 ? 16.206 -12.958 -33.081 1.00 91.94 95 VAL A O 1
ATOM 816 N N . GLU A 1 96 ? 15.322 -11.809 -31.363 1.00 92.38 96 GLU A N 1
ATOM 817 C CA . GLU A 1 96 ? 15.231 -12.957 -30.449 1.00 92.38 96 GLU A CA 1
ATOM 818 C C . GLU A 1 96 ? 14.390 -14.102 -31.033 1.00 92.38 96 GLU A C 1
ATOM 820 O O . GLU A 1 96 ? 13.358 -13.882 -31.687 1.00 92.38 96 GLU A O 1
ATOM 825 N N . GLY A 1 97 ? 14.771 -15.338 -30.695 1.00 94.50 97 GLY A N 1
ATOM 826 C CA . GLY A 1 97 ? 13.952 -16.513 -30.966 1.00 94.50 97 GLY A CA 1
ATOM 827 C C . GLY A 1 97 ? 12.577 -16.420 -30.289 1.00 94.50 97 GLY A C 1
ATOM 828 O O . GLY A 1 97 ? 12.396 -15.759 -29.265 1.00 94.50 97 GLY A O 1
ATOM 829 N N . ARG A 1 98 ? 11.568 -17.110 -30.842 1.00 95.25 98 ARG A N 1
ATOM 830 C CA . ARG A 1 98 ? 10.191 -17.113 -30.295 1.00 95.25 98 ARG A CA 1
ATOM 831 C C . ARG A 1 98 ? 10.144 -17.550 -28.826 1.00 95.25 98 ARG A C 1
ATOM 833 O O . ARG A 1 98 ? 9.481 -16.900 -28.022 1.00 95.25 98 ARG A O 1
ATOM 840 N N . LEU A 1 99 ? 10.853 -18.629 -28.491 1.00 95.94 99 LEU A N 1
ATOM 841 C CA . LEU A 1 99 ? 10.865 -19.210 -27.146 1.00 95.94 99 LEU A CA 1
ATOM 842 C C . LEU A 1 99 ? 11.621 -18.334 -26.142 1.00 95.94 99 LEU A C 1
ATOM 844 O O . LEU A 1 99 ? 11.152 -18.129 -25.025 1.00 95.94 99 LEU A O 1
ATOM 848 N N . GLU A 1 100 ? 12.758 -17.770 -26.549 1.00 94.12 100 GLU A N 1
ATOM 849 C CA . GLU A 1 100 ? 13.549 -16.857 -25.717 1.00 94.12 100 GLU A CA 1
ATOM 850 C C . GLU A 1 100 ? 12.767 -15.587 -25.391 1.00 94.12 100 GLU A C 1
ATOM 852 O O . GLU A 1 100 ? 12.674 -15.190 -24.226 1.00 94.12 100 GLU A O 1
ATOM 857 N N . TYR A 1 101 ? 12.126 -15.005 -26.409 1.00 94.81 101 TYR A N 1
ATOM 858 C CA . TYR A 1 101 ? 11.239 -13.863 -26.244 1.00 94.81 101 TYR A CA 1
ATOM 859 C C . TYR A 1 101 ? 10.098 -14.177 -25.272 1.00 94.81 101 TYR A C 1
ATOM 861 O O . TYR A 1 101 ? 9.855 -13.402 -24.345 1.00 94.81 101 TYR A O 1
ATOM 869 N N . LEU A 1 102 ? 9.423 -15.321 -25.438 1.00 95.06 102 LEU A N 1
ATOM 870 C CA . LEU A 1 102 ? 8.330 -15.727 -24.556 1.00 95.06 102 LEU A CA 1
ATOM 871 C C . LEU A 1 102 ? 8.814 -15.887 -23.110 1.00 95.06 102 LEU A C 1
ATOM 873 O O . LEU A 1 102 ? 8.219 -15.313 -22.202 1.00 95.06 102 LEU A O 1
ATOM 877 N N . LYS A 1 103 ? 9.929 -16.591 -22.890 1.00 96.06 103 LYS A N 1
ATOM 878 C CA . LYS A 1 103 ? 10.526 -16.779 -21.558 1.00 96.06 103 LYS A CA 1
ATOM 879 C C . LYS A 1 103 ? 10.866 -15.441 -20.897 1.00 96.06 103 LYS A C 1
ATOM 881 O O . LYS A 1 103 ? 10.558 -15.239 -19.720 1.00 96.06 103 LYS A O 1
ATOM 886 N N . ARG A 1 104 ? 11.473 -14.512 -21.644 1.00 94.31 104 ARG A N 1
ATOM 887 C CA . ARG A 1 104 ? 11.775 -13.156 -21.163 1.00 94.31 104 ARG A CA 1
ATOM 888 C C . ARG A 1 104 ? 10.498 -12.385 -20.837 1.00 94.31 104 ARG A C 1
ATOM 890 O O . ARG A 1 104 ? 10.422 -11.781 -19.772 1.00 94.31 104 ARG A O 1
ATOM 897 N N . ARG A 1 105 ? 9.483 -12.421 -21.705 1.00 94.31 105 ARG A N 1
ATOM 898 C CA . ARG A 1 105 ? 8.223 -11.697 -21.484 1.00 94.31 105 ARG A CA 1
ATOM 899 C C . ARG A 1 105 ? 7.400 -12.257 -20.338 1.00 94.31 105 ARG A C 1
ATOM 901 O O . ARG A 1 105 ? 6.896 -11.460 -19.561 1.00 94.31 105 ARG A O 1
ATOM 908 N N . VAL A 1 106 ? 7.322 -13.573 -20.170 1.00 95.38 106 VAL A N 1
ATOM 909 C CA . VAL A 1 106 ? 6.664 -14.186 -19.005 1.00 95.38 106 VAL A CA 1
ATOM 910 C C . VAL A 1 106 ? 7.354 -13.747 -17.714 1.00 95.38 106 VAL A C 1
ATOM 912 O O . VAL A 1 106 ? 6.683 -13.371 -16.758 1.00 95.38 106 VAL A O 1
ATOM 915 N N . ARG A 1 107 ? 8.694 -13.710 -17.693 1.00 94.88 107 ARG A N 1
ATOM 916 C CA . ARG A 1 107 ? 9.454 -13.207 -16.541 1.00 94.88 107 ARG A CA 1
ATOM 917 C C . ARG A 1 107 ? 9.193 -11.724 -16.275 1.00 94.88 107 ARG A C 1
ATOM 919 O O . ARG A 1 107 ? 8.991 -11.354 -15.123 1.00 94.88 107 ARG A O 1
ATOM 926 N N . ASP A 1 108 ? 9.218 -10.891 -17.313 1.00 92.44 108 ASP A N 1
ATOM 927 C CA . ASP A 1 108 ? 8.934 -9.458 -17.200 1.00 92.44 108 ASP A CA 1
ATOM 928 C C . ASP A 1 108 ? 7.525 -9.228 -16.641 1.00 92.44 108 ASP A C 1
ATOM 930 O O . ASP A 1 108 ? 7.371 -8.528 -15.648 1.00 92.44 108 ASP A O 1
ATOM 934 N N . VAL A 1 109 ? 6.514 -9.867 -17.236 1.00 94.12 109 VAL A N 1
ATOM 935 C CA . VAL A 1 109 ? 5.115 -9.765 -16.799 1.00 94.12 109 VAL A CA 1
ATOM 936 C C . VAL A 1 109 ? 4.963 -10.268 -15.368 1.00 94.12 109 VAL A C 1
ATOM 938 O O . VAL A 1 109 ? 4.333 -9.598 -14.561 1.00 94.12 109 VAL A O 1
ATOM 941 N N . GLY A 1 110 ? 5.593 -11.391 -15.014 1.00 94.75 110 GLY A N 1
ATOM 942 C CA . GLY A 1 110 ? 5.590 -11.899 -13.644 1.00 94.75 110 GLY A CA 1
ATOM 943 C C . GLY A 1 110 ? 6.172 -10.898 -12.642 1.00 94.75 110 GLY A C 1
ATOM 944 O O . GLY A 1 110 ? 5.585 -10.683 -11.585 1.00 94.75 110 GLY A O 1
ATOM 945 N N . ARG A 1 111 ? 7.283 -10.228 -12.978 1.00 93.00 111 ARG A N 1
ATOM 946 C CA . ARG A 1 111 ? 7.868 -9.170 -12.134 1.00 93.00 111 ARG A CA 1
ATOM 947 C C . ARG A 1 111 ? 6.940 -7.963 -12.001 1.00 93.00 111 ARG A C 1
ATOM 949 O O . ARG A 1 111 ? 6.749 -7.496 -10.882 1.00 93.00 111 ARG A O 1
ATOM 956 N N . THR A 1 112 ? 6.342 -7.500 -13.099 1.00 92.88 112 THR A N 1
ATOM 957 C CA . THR A 1 112 ? 5.375 -6.391 -13.084 1.00 92.88 112 THR A CA 1
ATOM 958 C C . THR A 1 112 ? 4.156 -6.738 -12.228 1.00 92.88 112 THR A C 1
ATOM 960 O O . THR A 1 112 ? 3.781 -5.956 -11.361 1.00 92.88 112 THR A O 1
ATOM 963 N N . LEU A 1 113 ? 3.586 -7.938 -12.387 1.00 94.19 113 LEU A N 1
ATOM 964 C CA . LEU A 1 113 ? 2.440 -8.399 -11.597 1.00 94.19 113 LEU A CA 1
ATOM 965 C C . LEU A 1 113 ? 2.767 -8.482 -10.102 1.00 94.19 113 LEU A C 1
ATOM 967 O O . LEU A 1 113 ? 1.998 -7.988 -9.281 1.00 94.19 113 LEU A O 1
ATOM 971 N N . LEU A 1 114 ? 3.919 -9.051 -9.734 1.00 94.50 114 LEU A N 1
ATOM 972 C CA . LEU A 1 114 ? 4.368 -9.083 -8.337 1.00 94.50 114 LEU A CA 1
ATOM 973 C C . LEU A 1 114 ? 4.580 -7.670 -7.777 1.00 94.50 114 LEU A C 1
ATOM 975 O O . LEU A 1 114 ? 4.221 -7.401 -6.629 1.00 94.50 114 LEU A O 1
ATOM 979 N N . GLY A 1 115 ? 5.126 -6.762 -8.590 1.00 94.06 115 GLY A N 1
ATOM 980 C CA . GLY A 1 115 ? 5.275 -5.351 -8.249 1.00 94.06 115 GLY A CA 1
ATOM 981 C C . GLY A 1 115 ? 3.932 -4.665 -8.002 1.00 94.06 115 GLY A C 1
ATOM 982 O O . GLY A 1 115 ? 3.781 -3.983 -6.992 1.00 94.06 115 GLY A O 1
ATOM 983 N N . TRP A 1 116 ? 2.934 -4.899 -8.856 1.00 93.62 116 TRP A N 1
ATOM 984 C CA . TRP A 1 116 ? 1.575 -4.383 -8.671 1.00 93.62 116 TRP A CA 1
ATOM 985 C C . TRP A 1 116 ? 0.882 -4.950 -7.440 1.00 93.62 116 TRP A C 1
ATOM 987 O O . TRP A 1 116 ? 0.241 -4.189 -6.723 1.00 93.62 116 TRP A O 1
ATOM 997 N N . VAL A 1 117 ? 1.030 -6.247 -7.156 1.00 93.81 117 VAL A N 1
ATOM 998 C CA . VAL A 1 117 ? 0.491 -6.841 -5.923 1.00 93.81 117 VAL A CA 1
ATOM 999 C C . VAL A 1 117 ? 1.108 -6.156 -4.708 1.00 93.81 117 VAL A C 1
ATOM 1001 O O . VAL A 1 117 ? 0.384 -5.691 -3.833 1.00 93.81 117 VAL A O 1
ATOM 1004 N N . LYS A 1 118 ? 2.438 -6.014 -4.674 1.00 94.38 118 LYS A N 1
ATOM 1005 C CA . LYS A 1 118 ? 3.127 -5.312 -3.586 1.00 94.38 118 LYS A CA 1
ATOM 1006 C C . LYS A 1 118 ? 2.652 -3.862 -3.453 1.00 94.38 118 LYS A C 1
ATOM 1008 O O . LYS A 1 118 ? 2.333 -3.429 -2.349 1.00 94.38 118 LYS A O 1
ATOM 1013 N N . LEU A 1 119 ? 2.569 -3.134 -4.566 1.00 95.00 119 LEU A N 1
ATOM 1014 C CA . LEU A 1 119 ? 2.076 -1.760 -4.594 1.00 95.00 119 LEU A CA 1
ATOM 1015 C C . LEU A 1 119 ? 0.653 -1.675 -4.039 1.00 95.00 119 LEU A C 1
ATOM 1017 O O . LEU A 1 119 ? 0.385 -0.834 -3.191 1.00 95.00 119 LEU A O 1
ATOM 1021 N N . ALA A 1 120 ? -0.249 -2.550 -4.481 1.00 94.56 120 ALA A N 1
ATOM 1022 C CA . ALA A 1 120 ? -1.638 -2.546 -4.049 1.00 94.56 120 ALA A CA 1
ATOM 1023 C C . ALA A 1 120 ? -1.763 -2.771 -2.533 1.00 94.56 120 ALA A C 1
ATOM 1025 O O . ALA A 1 120 ? -2.510 -2.049 -1.880 1.00 94.56 120 ALA A O 1
ATOM 1026 N N . LEU A 1 121 ? -0.978 -3.694 -1.965 1.00 94.38 121 LEU A N 1
ATOM 1027 C CA . LEU A 1 121 ? -0.942 -3.943 -0.520 1.00 94.38 121 LEU A CA 1
ATOM 1028 C C . LEU A 1 121 ? -0.381 -2.748 0.268 1.00 94.38 121 LEU A C 1
ATOM 1030 O O . LEU A 1 121 ? -0.919 -2.389 1.314 1.00 94.38 121 LEU A O 1
ATOM 1034 N N . GLU A 1 122 ? 0.673 -2.096 -0.234 1.00 95.38 122 GLU A N 1
ATOM 1035 C CA . GLU A 1 122 ? 1.215 -0.881 0.387 1.00 95.38 122 GLU A CA 1
ATOM 1036 C C . GLU A 1 122 ? 0.220 0.287 0.317 1.00 95.38 122 GLU A C 1
ATOM 1038 O O . GLU A 1 122 ? 0.079 1.043 1.276 1.00 95.38 122 GLU A O 1
ATOM 1043 N N . MET A 1 123 ? -0.499 0.437 -0.796 1.00 96.12 123 MET A N 1
ATOM 1044 C CA . MET A 1 123 ? -1.523 1.473 -0.940 1.00 96.12 123 MET A CA 1
ATOM 1045 C C . MET A 1 123 ? -2.745 1.188 -0.065 1.00 96.12 123 MET A C 1
ATOM 1047 O O . MET A 1 123 ? -3.314 2.116 0.507 1.00 96.12 123 MET A O 1
ATOM 1051 N N . GLU A 1 124 ? -3.118 -0.076 0.111 1.00 95.19 124 GLU A N 1
ATOM 1052 C CA . GLU A 1 124 ? -4.150 -0.467 1.065 1.00 95.19 124 GLU A CA 1
ATOM 1053 C C . GLU A 1 124 ? -3.736 -0.148 2.509 1.00 95.19 124 GLU A C 1
ATOM 1055 O O . GLU A 1 124 ? -4.556 0.368 3.265 1.00 95.19 124 GLU A O 1
ATOM 1060 N N . GLU A 1 125 ? -2.469 -0.357 2.891 1.00 95.50 125 GLU A N 1
ATOM 1061 C CA . GLU A 1 125 ? -1.947 0.065 4.202 1.00 95.50 125 GLU A CA 1
ATOM 1062 C C . GLU A 1 125 ? -2.082 1.581 4.397 1.00 95.50 125 GLU A C 1
ATOM 1064 O O . GLU A 1 125 ? -2.592 2.051 5.419 1.00 95.50 125 GLU A O 1
ATOM 1069 N N . VAL A 1 126 ? -1.691 2.365 3.387 1.00 96.25 126 VAL A N 1
ATOM 1070 C CA . VAL A 1 126 ? -1.851 3.826 3.402 1.00 96.25 126 VAL A CA 1
ATOM 1071 C C . VAL A 1 126 ? -3.324 4.205 3.542 1.00 96.25 126 VAL A C 1
ATOM 1073 O O . VAL A 1 126 ? -3.663 5.087 4.336 1.00 96.25 126 VAL A O 1
ATOM 1076 N N . TRP A 1 127 ? -4.211 3.547 2.796 1.00 95.19 127 TRP A N 1
ATOM 1077 C CA . TRP A 1 127 ? -5.649 3.786 2.854 1.00 95.19 127 TRP A CA 1
ATOM 1078 C C . TRP A 1 127 ? -6.218 3.444 4.232 1.00 95.19 127 TRP A C 1
ATOM 1080 O O . TRP A 1 127 ? -6.907 4.267 4.828 1.00 95.19 127 TRP A O 1
ATOM 1090 N N . LEU A 1 128 ? -5.878 2.293 4.810 1.00 93.62 128 LEU A N 1
ATOM 1091 C CA . LEU A 1 128 ? -6.282 1.933 6.169 1.00 93.62 128 LEU A CA 1
ATOM 1092 C C . LEU A 1 128 ? -5.813 2.973 7.185 1.00 93.62 128 LEU A C 1
ATOM 1094 O O . LEU A 1 128 ? -6.593 3.387 8.045 1.00 93.62 128 LEU A O 1
ATOM 1098 N N . ALA A 1 129 ? -4.583 3.459 7.075 1.00 92.62 129 ALA A N 1
ATOM 1099 C CA . ALA A 1 129 ? -4.047 4.442 8.006 1.00 92.62 129 ALA A CA 1
ATOM 1100 C C . ALA A 1 129 ? -4.684 5.839 7.868 1.00 92.62 129 ALA A C 1
ATOM 1102 O O . ALA A 1 129 ? -4.670 6.607 8.833 1.00 92.62 129 ALA A O 1
ATOM 1103 N N . THR A 1 130 ? -5.238 6.187 6.700 1.00 93.25 130 THR A N 1
ATOM 1104 C CA . THR A 1 130 ? -5.614 7.579 6.370 1.00 93.25 130 THR A CA 1
ATOM 1105 C C . THR A 1 130 ? -7.050 7.788 5.905 1.00 93.25 130 THR A C 1
ATOM 1107 O O . THR A 1 130 ? -7.465 8.936 5.760 1.00 93.25 130 THR A O 1
ATOM 1110 N N . ARG A 1 131 ? -7.821 6.721 5.674 1.00 89.69 131 ARG A N 1
ATOM 1111 C CA . ARG A 1 131 ? -9.213 6.829 5.231 1.00 89.6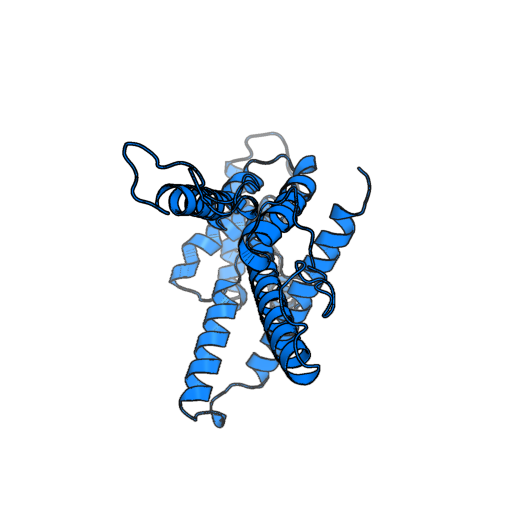9 131 ARG A CA 1
ATOM 1112 C C . ARG A 1 131 ? -10.021 7.705 6.195 1.00 89.69 131 ARG A C 1
ATOM 1114 O O . ARG A 1 131 ? -9.807 7.621 7.411 1.00 89.69 131 ARG A O 1
ATOM 1121 N N . PRO A 1 132 ? -10.975 8.496 5.678 1.00 83.50 132 PRO A N 1
ATOM 1122 C CA . PRO A 1 132 ? -11.823 9.325 6.519 1.00 83.50 132 PRO A CA 1
ATOM 1123 C C . PRO A 1 132 ? -12.614 8.442 7.489 1.00 83.50 132 PRO A C 1
ATOM 1125 O O . PRO A 1 132 ? -13.252 7.468 7.083 1.00 83.50 132 PRO A O 1
ATOM 1128 N N . ARG A 1 133 ? -12.547 8.777 8.777 1.00 87.44 133 ARG A N 1
ATOM 1129 C CA . ARG A 1 133 ? -13.271 8.116 9.868 1.00 87.44 133 ARG A CA 1
ATOM 1130 C C . ARG A 1 133 ? -14.132 9.138 10.595 1.00 87.44 133 ARG A C 1
ATOM 1132 O O . ARG A 1 133 ? -13.877 10.337 10.521 1.00 87.44 133 ARG A O 1
ATOM 1139 N N . SER A 1 134 ? -15.137 8.659 11.320 1.00 86.25 134 SER A N 1
ATOM 1140 C CA . SER A 1 134 ? -15.826 9.516 12.286 1.00 86.25 134 SER A CA 1
ATOM 1141 C C . SER A 1 134 ? -14.870 9.918 13.418 1.00 86.25 134 SER A C 1
ATOM 1143 O O . SER A 1 134 ? -13.979 9.145 13.776 1.00 86.25 134 SER A O 1
ATOM 1145 N N . ALA A 1 135 ? -15.075 11.091 14.027 1.00 85.44 135 ALA A N 1
ATOM 1146 C CA . ALA A 1 135 ? -14.236 11.569 15.135 1.00 85.44 135 ALA A CA 1
ATOM 1147 C C . ALA A 1 135 ? -14.164 10.560 16.301 1.00 85.44 135 ALA A C 1
ATOM 1149 O O . ALA A 1 135 ? -13.117 10.376 16.923 1.00 85.44 135 ALA A O 1
ATOM 1150 N N . LEU A 1 136 ? -15.269 9.844 16.556 1.00 87.12 136 LEU A N 1
ATOM 1151 C CA . LEU A 1 136 ? -15.316 8.759 17.536 1.00 87.12 136 LEU A CA 1
ATOM 1152 C C . LEU A 1 136 ? -14.395 7.600 17.156 1.00 87.12 136 LEU A C 1
ATOM 1154 O O . LEU A 1 136 ? -13.620 7.134 17.986 1.00 87.12 136 LEU A O 1
ATOM 1158 N N . GLU A 1 137 ? -14.473 7.124 15.916 1.00 87.56 137 GLU A N 1
ATOM 1159 C CA . GLU A 1 137 ? -13.645 6.011 15.450 1.00 87.56 137 GLU A CA 1
ATOM 1160 C C . GLU A 1 137 ? -12.168 6.377 15.393 1.00 87.56 137 GLU A C 1
ATOM 1162 O O . GLU A 1 137 ? -11.337 5.554 15.761 1.00 87.56 137 GLU A O 1
ATOM 1167 N N . GLU A 1 138 ? -11.831 7.598 14.984 1.00 88.06 138 GLU A N 1
ATOM 1168 C CA . GLU A 1 138 ? -10.450 8.076 14.997 1.00 88.06 138 GLU A CA 1
ATOM 1169 C C . GLU A 1 138 ? -9.874 8.068 16.416 1.00 88.06 138 GLU A C 1
ATOM 1171 O O . GLU A 1 138 ? -8.774 7.555 16.638 1.00 88.06 138 GLU A O 1
ATOM 1176 N N . ARG A 1 139 ? -10.649 8.536 17.404 1.00 89.06 139 ARG A N 1
ATOM 1177 C CA . ARG A 1 139 ? -10.224 8.499 18.804 1.00 89.06 139 ARG A CA 1
ATOM 1178 C C . ARG A 1 139 ? -10.089 7.070 19.328 1.00 89.06 139 ARG A C 1
ATOM 1180 O O . ARG A 1 139 ? -9.108 6.767 19.999 1.00 89.06 139 ARG A O 1
ATOM 1187 N N . VAL A 1 140 ? -11.022 6.176 18.999 1.00 89.62 140 VAL A N 1
ATOM 1188 C CA . VAL A 1 140 ? -10.924 4.754 19.376 1.00 89.62 140 VAL A CA 1
ATOM 1189 C C . VAL A 1 140 ? -9.696 4.102 18.739 1.00 89.62 140 VAL A C 1
ATOM 1191 O O . VAL A 1 140 ? -8.988 3.360 19.412 1.00 89.62 140 VAL A O 1
ATOM 1194 N N . VAL A 1 141 ? -9.403 4.397 17.471 1.00 89.31 141 VAL A N 1
ATOM 1195 C CA . VAL A 1 141 ? -8.205 3.906 16.773 1.00 89.31 141 VAL A CA 1
ATOM 1196 C C . VAL A 1 141 ? -6.926 4.427 17.430 1.00 89.31 141 VAL A C 1
ATOM 1198 O O . VAL A 1 141 ? -5.984 3.657 17.597 1.00 89.31 141 VAL A O 1
ATOM 1201 N N . PHE A 1 142 ? -6.896 5.691 17.857 1.00 87.69 142 PHE A N 1
ATOM 1202 C CA . PHE A 1 142 ? -5.767 6.256 18.599 1.00 87.69 142 PHE A CA 1
ATOM 1203 C C . PHE A 1 142 ? -5.509 5.506 19.917 1.00 87.69 142 PHE A C 1
ATOM 1205 O O . PHE A 1 142 ? -4.379 5.104 20.192 1.00 87.69 142 PHE A O 1
ATOM 1212 N N . GLU A 1 143 ? -6.559 5.249 20.701 1.00 87.50 143 GLU A N 1
ATOM 1213 C CA . GLU A 1 143 ? -6.454 4.470 21.945 1.00 87.50 143 GLU A CA 1
ATOM 1214 C C . GLU A 1 143 ? -6.041 3.008 21.667 1.00 87.50 143 GLU A C 1
ATOM 1216 O O . GLU A 1 143 ? -5.211 2.436 22.378 1.00 87.50 143 GLU A O 1
ATOM 1221 N N . LEU A 1 144 ? -6.562 2.400 20.592 1.00 87.19 144 LEU A N 1
ATOM 1222 C CA . LEU A 1 144 ? -6.189 1.050 20.155 1.00 87.19 144 LEU A CA 1
ATOM 1223 C C . LEU A 1 144 ? -4.718 0.955 19.736 1.00 87.19 144 LEU A C 1
ATOM 1225 O O . LEU A 1 144 ? -4.061 -0.033 20.067 1.00 87.19 144 LEU A O 1
ATOM 1229 N N . ALA A 1 145 ? -4.187 1.968 19.047 1.00 83.19 145 ALA A N 1
ATOM 1230 C CA . ALA A 1 145 ? -2.782 2.018 18.654 1.00 83.19 145 ALA A CA 1
ATOM 1231 C C . ALA A 1 145 ? -1.850 2.002 19.880 1.00 83.19 145 ALA A C 1
ATOM 1233 O O . ALA A 1 145 ? -0.816 1.334 19.859 1.00 83.19 145 ALA A O 1
ATOM 1234 N N . GLY A 1 146 ? -2.249 2.636 20.990 1.00 81.06 146 GLY A N 1
ATOM 1235 C CA . GLY A 1 146 ? -1.522 2.553 22.263 1.00 81.06 146 GLY A CA 1
ATOM 1236 C C . GLY A 1 146 ? -1.528 1.150 22.891 1.00 81.06 146 GLY A C 1
ATOM 1237 O O . GLY A 1 146 ? -0.552 0.739 23.521 1.00 81.06 146 GLY A O 1
ATOM 1238 N N . ILE A 1 147 ? -2.602 0.381 22.688 1.00 78.56 147 ILE A N 1
ATOM 1239 C CA . ILE A 1 147 ? -2.798 -0.967 23.258 1.00 78.56 147 ILE A CA 1
ATOM 1240 C C . ILE A 1 147 ? -2.201 -2.072 22.379 1.00 78.56 147 ILE A C 1
ATOM 1242 O O . ILE A 1 147 ? -2.003 -3.192 22.851 1.00 78.56 147 ILE A O 1
ATOM 1246 N N . GLN A 1 148 ? -1.844 -1.771 21.130 1.00 67.88 148 GLN A N 1
ATOM 1247 C CA . GLN A 1 148 ? -1.342 -2.739 20.148 1.00 67.88 148 GLN A CA 1
ATOM 1248 C C . GLN A 1 148 ? -0.117 -3.547 20.624 1.00 67.88 148 GLN A C 1
ATOM 1250 O O . GLN A 1 148 ? 0.116 -4.653 20.140 1.00 67.88 148 GLN A O 1
ATOM 1255 N N . LYS A 1 149 ? 0.638 -3.056 21.619 1.00 65.94 149 LYS A N 1
ATOM 1256 C CA . LYS A 1 149 ? 1.709 -3.830 22.273 1.00 65.94 149 LYS A CA 1
ATOM 1257 C C . LYS A 1 149 ? 1.202 -5.088 22.999 1.00 65.94 149 LYS A C 1
ATOM 1259 O O . LYS A 1 149 ? 1.962 -6.034 23.154 1.00 65.94 149 LYS A O 1
A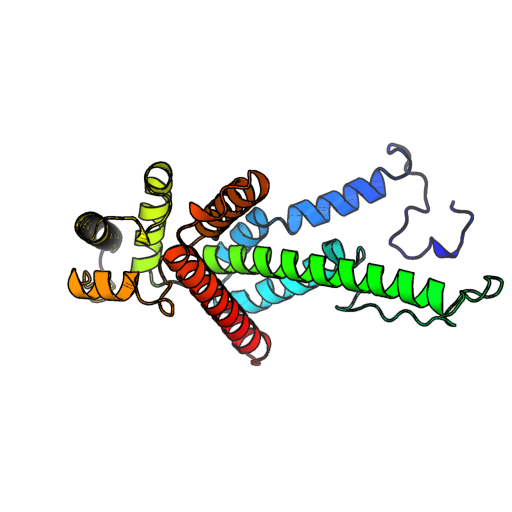TOM 1264 N N . ARG A 1 150 ? -0.056 -5.102 23.455 1.00 61.78 150 ARG A N 1
ATOM 1265 C CA . ARG A 1 150 ? -0.669 -6.188 24.246 1.00 61.78 150 ARG A CA 1
ATOM 1266 C C . ARG A 1 150 ? -1.572 -7.102 23.422 1.00 61.78 150 ARG A C 1
ATOM 1268 O O . ARG A 1 150 ? -1.630 -8.295 23.692 1.00 61.78 150 ARG A O 1
ATOM 1275 N N . ALA A 1 151 ? -2.279 -6.555 22.435 1.00 62.19 151 ALA A N 1
ATOM 1276 C CA . ALA A 1 151 ? -3.207 -7.309 21.601 1.00 62.19 151 ALA A CA 1
ATOM 1277 C C . ALA A 1 151 ? -2.766 -7.273 20.138 1.00 62.19 151 ALA A C 1
ATOM 1279 O O . ALA A 1 151 ? -2.512 -6.207 19.577 1.00 62.19 151 ALA A O 1
ATOM 1280 N N . ALA A 1 152 ? -2.711 -8.446 19.501 1.00 66.94 152 ALA A N 1
ATOM 1281 C CA . ALA A 1 152 ? -2.340 -8.550 18.094 1.00 66.94 152 ALA A CA 1
ATOM 1282 C C . ALA A 1 152 ? -3.340 -7.814 17.186 1.00 66.94 152 ALA A C 1
ATOM 1284 O O . ALA A 1 152 ? -2.924 -7.236 16.185 1.00 66.94 152 ALA A O 1
ATOM 1285 N N . GLU A 1 153 ? -4.626 -7.796 17.556 1.00 80.81 153 GLU A N 1
ATOM 1286 C CA . GLU A 1 153 ? -5.701 -7.159 16.795 1.00 80.81 153 GLU A CA 1
ATOM 1287 C C . GLU A 1 153 ? -6.843 -6.670 17.704 1.00 80.81 153 GLU A C 1
ATOM 1289 O O . GLU A 1 153 ? -7.140 -7.305 18.716 1.00 80.81 153 GLU A O 1
ATOM 1294 N N . TRP A 1 154 ? -7.570 -5.616 17.317 1.00 84.75 154 TRP A N 1
ATOM 1295 C CA . TRP A 1 154 ? -8.759 -5.157 18.050 1.00 84.75 154 TRP A CA 1
ATOM 1296 C C . TRP A 1 154 ? -9.849 -6.236 18.152 1.00 84.75 154 TRP A C 1
ATOM 1298 O O . TRP A 1 154 ? -10.522 -6.332 19.174 1.00 84.75 154 TRP A O 1
ATOM 1308 N N . ARG A 1 155 ? -9.989 -7.109 17.141 1.00 85.62 155 ARG A N 1
ATOM 1309 C CA . ARG A 1 155 ? -10.920 -8.247 17.200 1.00 85.62 155 ARG A CA 1
ATOM 1310 C C . ARG A 1 155 ? -10.513 -9.287 18.236 1.00 85.62 155 ARG A C 1
ATOM 1312 O O . ARG A 1 155 ? -11.370 -10.022 18.703 1.00 85.62 155 ARG A O 1
ATOM 1319 N N . SER A 1 156 ? -9.249 -9.362 18.641 1.00 86.06 156 SER A N 1
ATOM 1320 C CA . SER A 1 156 ? -8.819 -10.289 19.698 1.00 86.06 156 SER A CA 1
ATOM 1321 C C . SER A 1 156 ? -9.212 -9.820 21.106 1.00 86.06 156 SER A C 1
ATOM 1323 O O . SER A 1 156 ? -9.273 -10.639 22.019 1.00 86.06 156 SER A O 1
ATOM 1325 N N . LEU A 1 157 ? -9.563 -8.537 21.268 1.00 86.94 157 LEU A N 1
ATOM 1326 C CA . LEU A 1 157 ? -9.944 -7.953 22.554 1.00 86.94 157 LEU A CA 1
ATOM 1327 C C . LEU A 1 157 ? -11.267 -8.520 23.088 1.00 86.94 157 LEU A C 1
ATOM 1329 O O . LEU A 1 157 ? -12.152 -8.957 22.330 1.00 86.94 157 LEU A O 1
ATOM 1333 N N . ARG A 1 158 ? -11.413 -8.480 24.418 1.00 88.94 158 ARG A N 1
ATOM 1334 C CA . ARG A 1 158 ? -12.675 -8.813 25.091 1.00 88.94 158 ARG A CA 1
ATOM 1335 C C . ARG A 1 158 ? -13.707 -7.714 24.821 1.00 88.94 158 ARG A C 1
ATOM 1337 O O . ARG A 1 158 ? -13.371 -6.540 24.673 1.00 88.94 158 ARG A O 1
ATOM 1344 N N . LEU A 1 159 ? -14.992 -8.073 24.801 1.00 90.12 159 LEU A N 1
ATOM 1345 C CA . LEU A 1 159 ? -16.072 -7.100 24.563 1.00 90.12 159 LEU A CA 1
ATOM 1346 C C . LEU A 1 159 ? -16.123 -6.005 25.640 1.00 90.12 159 LEU A C 1
ATOM 1348 O O . LEU A 1 159 ? -16.460 -4.864 25.339 1.00 90.12 159 LEU A O 1
ATOM 1352 N N . THR A 1 160 ? -15.764 -6.342 26.881 1.00 89.75 160 THR A N 1
ATOM 1353 C CA . THR A 1 160 ? -15.671 -5.399 28.005 1.00 89.75 160 THR A CA 1
ATOM 1354 C C . THR A 1 160 ? -14.571 -4.364 27.793 1.00 89.75 160 THR A C 1
ATOM 1356 O O . THR A 1 160 ? -14.797 -3.177 28.009 1.00 89.75 160 THR A O 1
ATOM 1359 N N . GLU A 1 161 ? -13.406 -4.798 27.313 1.00 89.62 161 GLU A N 1
ATOM 1360 C CA . GLU A 1 161 ? -12.277 -3.924 26.986 1.00 89.62 161 GLU A CA 1
ATOM 1361 C C . GLU A 1 161 ? -12.635 -2.989 25.830 1.00 89.62 161 GLU A C 1
ATOM 1363 O O . GLU A 1 161 ? -12.420 -1.785 25.931 1.00 89.62 161 GLU A O 1
ATOM 1368 N N . LEU A 1 162 ? -13.259 -3.511 24.767 1.00 89.25 162 LEU A N 1
ATOM 1369 C CA . LEU A 1 162 ? -13.733 -2.689 23.649 1.00 89.25 162 LEU A CA 1
ATOM 1370 C C . LEU A 1 162 ? -14.746 -1.636 24.113 1.00 89.25 162 LEU A C 1
ATOM 1372 O O . LEU A 1 162 ? -14.622 -0.467 23.755 1.00 89.25 162 LEU A O 1
ATOM 1376 N N . GLN A 1 163 ? -15.719 -2.018 24.942 1.00 91.25 163 GLN A N 1
ATOM 1377 C CA . GLN A 1 163 ? -16.705 -1.080 25.478 1.00 91.25 163 GLN A CA 1
ATOM 1378 C C . GLN A 1 163 ? -16.049 0.005 26.346 1.00 91.25 163 GLN A C 1
ATOM 1380 O O . GLN A 1 163 ? -16.418 1.175 26.244 1.00 91.25 163 GLN A O 1
ATOM 1385 N N . LEU A 1 164 ? -15.040 -0.358 27.147 1.00 91.44 164 LEU A N 1
ATOM 1386 C CA . LEU A 1 164 ? -14.255 0.593 27.934 1.00 91.44 164 LEU A CA 1
ATOM 1387 C C . LEU A 1 164 ? -13.490 1.577 27.036 1.00 91.44 164 LEU A C 1
ATOM 1389 O O . LEU A 1 164 ? -13.438 2.763 27.351 1.00 91.44 164 LEU A O 1
ATOM 1393 N N . LEU A 1 165 ? -12.936 1.119 25.909 1.00 90.19 165 LEU A N 1
ATOM 1394 C CA . LEU A 1 165 ? -12.250 1.988 24.945 1.00 90.19 165 LEU A CA 1
ATOM 1395 C C . LEU A 1 165 ? -13.195 2.986 24.291 1.00 90.19 165 LEU A C 1
ATOM 1397 O O . LEU A 1 165 ? -12.869 4.168 24.215 1.00 90.19 165 LEU A O 1
ATOM 1401 N N . TYR A 1 166 ? -14.384 2.540 23.884 1.00 90.50 166 TYR A N 1
ATOM 1402 C CA . TYR A 1 166 ? -15.423 3.453 23.411 1.00 90.50 166 TYR A CA 1
ATOM 1403 C C . TYR A 1 166 ? -15.822 4.456 24.500 1.00 90.50 166 TYR A C 1
ATOM 1405 O O . TYR A 1 166 ? -15.947 5.642 24.209 1.00 90.50 166 TYR A O 1
ATOM 1413 N N . GLY A 1 167 ? -15.956 4.020 25.757 1.00 90.31 167 GLY A N 1
ATOM 1414 C CA . GLY A 1 167 ? -16.229 4.908 26.890 1.00 90.31 167 GLY A CA 1
ATOM 1415 C C . GLY A 1 167 ? -15.156 5.985 27.080 1.00 90.31 167 GLY A C 1
ATOM 1416 O O . GLY A 1 167 ? -15.489 7.165 27.168 1.00 90.31 167 GLY A O 1
ATOM 1417 N N . LYS A 1 168 ? -13.873 5.595 27.062 1.00 90.69 168 LYS A N 1
ATOM 1418 C CA . LYS A 1 168 ? -12.724 6.517 27.138 1.00 90.69 168 LYS A CA 1
ATOM 1419 C C . LYS A 1 168 ? -12.662 7.478 25.951 1.00 90.69 168 LYS A C 1
ATOM 1421 O O . LYS A 1 168 ? -12.370 8.657 26.122 1.00 90.69 168 LYS A O 1
ATOM 1426 N N . ALA A 1 169 ? -12.954 6.994 24.746 1.00 90.12 169 ALA A N 1
ATOM 1427 C CA . ALA A 1 169 ? -12.977 7.831 23.553 1.00 90.12 169 ALA A CA 1
ATOM 1428 C C . ALA A 1 169 ? -14.091 8.886 23.630 1.00 90.12 169 ALA A C 1
ATOM 1430 O O . ALA A 1 169 ? -13.848 10.056 23.342 1.00 90.12 169 ALA A O 1
ATOM 1431 N N . VAL A 1 170 ? -15.291 8.499 24.076 1.00 89.19 170 VAL A N 1
ATOM 1432 C CA . VAL A 1 170 ? -16.415 9.428 24.262 1.00 89.19 170 VAL A CA 1
ATOM 1433 C C . VAL A 1 170 ? -16.118 10.449 25.360 1.00 89.19 170 VAL A C 1
ATOM 1435 O O . VAL A 1 170 ? -16.391 11.631 25.160 1.00 89.19 170 VAL A O 1
ATOM 1438 N N . SER A 1 171 ? -15.549 10.039 26.499 1.00 87.19 171 SER A N 1
ATOM 1439 C CA . SER A 1 171 ? -15.208 10.980 27.574 1.00 87.19 171 SER A CA 1
ATOM 1440 C C . SER A 1 171 ? -14.133 11.980 27.141 1.00 87.19 171 SER A C 1
ATOM 1442 O O . SER A 1 171 ? -14.287 13.174 27.389 1.00 87.19 171 SER A O 1
ATOM 1444 N N . ALA A 1 172 ? -13.102 11.529 26.419 1.00 87.62 172 ALA A N 1
ATOM 1445 C CA . ALA A 1 172 ? -12.066 12.400 25.867 1.00 87.62 172 ALA A CA 1
ATOM 1446 C C . ALA A 1 172 ? -12.632 13.404 24.847 1.00 87.62 172 ALA A C 1
ATOM 1448 O O . ALA A 1 172 ? -12.298 14.587 24.891 1.00 87.62 172 ALA A O 1
ATOM 1449 N N . LEU A 1 173 ? -13.530 12.959 23.960 1.00 85.12 173 LEU A N 1
ATOM 1450 C CA . LEU A 1 173 ? -14.181 13.843 22.990 1.00 85.12 173 LEU A CA 1
ATOM 1451 C C . LEU A 1 173 ? -15.089 14.873 23.666 1.00 85.12 173 LEU A C 1
ATOM 1453 O O . LEU A 1 173 ? -15.072 16.038 23.280 1.00 85.12 173 LEU A O 1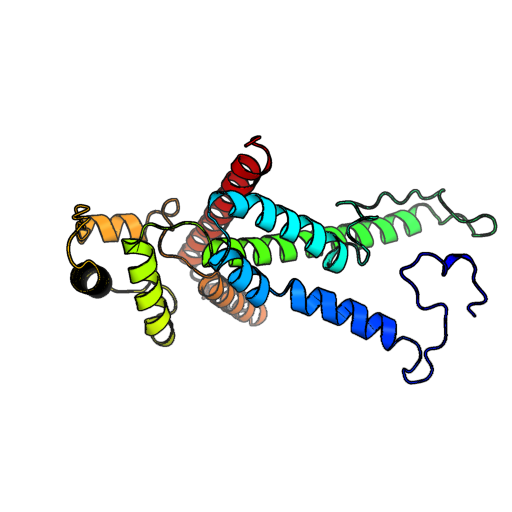
ATOM 1457 N N . ARG A 1 174 ? -15.830 14.479 24.708 1.00 83.88 174 ARG A N 1
ATOM 1458 C CA . ARG A 1 174 ? -16.642 15.411 25.507 1.00 83.88 174 ARG A CA 1
ATOM 1459 C C . ARG A 1 174 ? -15.784 16.448 26.230 1.00 83.88 174 ARG A C 1
ATOM 1461 O O . ARG A 1 174 ? -16.157 17.613 26.251 1.00 83.88 174 ARG A O 1
ATOM 1468 N N . ALA A 1 175 ? -14.636 16.046 26.776 1.00 84.44 175 ALA A N 1
ATOM 1469 C CA . ALA A 1 175 ? -13.708 16.966 27.433 1.00 84.44 175 ALA A CA 1
ATOM 1470 C C . ALA A 1 175 ? -13.076 17.967 26.448 1.00 84.44 175 ALA A C 1
ATOM 1472 O O . ALA A 1 175 ? -12.878 19.131 26.790 1.00 84.44 175 ALA A O 1
ATOM 1473 N N . SER A 1 176 ? -12.779 17.524 25.221 1.00 79.50 176 SER A N 1
ATOM 1474 C CA . SER A 1 176 ? -12.214 18.379 24.170 1.00 79.50 176 SER A CA 1
ATOM 1475 C C . SER A 1 176 ? -13.255 19.296 23.521 1.00 79.50 176 SER A C 1
ATOM 1477 O O . SER A 1 176 ? -12.918 20.399 23.096 1.00 79.50 176 SER A O 1
ATOM 1479 N N . SER A 1 177 ? -14.513 18.859 23.433 1.00 69.81 177 SER A N 1
ATOM 1480 C CA . SER A 1 177 ? -15.620 19.626 22.863 1.00 69.81 177 SER A CA 1
ATOM 1481 C C . SER A 1 177 ? -16.166 20.625 23.886 1.00 69.81 177 SER A C 1
ATOM 1483 O O . SER A 1 177 ? -17.282 20.485 24.392 1.00 69.81 177 SER A O 1
ATOM 1485 N N . LYS A 1 178 ? -15.387 21.668 24.192 1.00 54.81 178 LYS A N 1
ATOM 1486 C CA . LYS A 1 178 ? -15.888 22.851 24.904 1.00 54.81 178 LYS A CA 1
ATOM 1487 C C . LYS A 1 178 ? -16.860 23.623 23.998 1.00 54.81 178 LYS A C 1
ATOM 1489 O O . LYS A 1 178 ? -16.479 24.563 23.314 1.00 54.81 178 LYS A O 1
ATOM 1494 N N . GLY A 1 179 ? -18.131 23.223 24.016 1.00 53.69 179 GLY A N 1
ATOM 1495 C CA . GLY A 1 179 ? -19.235 24.172 23.892 1.00 53.69 179 GLY A CA 1
ATOM 1496 C C . GLY A 1 179 ? -19.962 24.361 22.558 1.00 53.69 179 GLY A C 1
ATOM 1497 O O . GLY A 1 179 ? -20.731 25.314 22.527 1.00 53.69 179 GLY A O 1
ATOM 1498 N N . LYS A 1 180 ? -19.822 23.544 21.491 1.00 50.62 180 LYS A N 1
ATOM 1499 C CA . LYS A 1 180 ? -20.669 23.791 20.292 1.00 50.62 180 LYS A CA 1
ATOM 1500 C C . LYS A 1 180 ? -21.158 22.657 19.380 1.00 50.62 180 LYS A C 1
ATOM 1502 O O . LYS A 1 180 ? -22.012 22.964 18.568 1.00 50.62 180 LYS A O 1
ATOM 1507 N N . ASP A 1 181 ? -20.801 21.382 19.556 1.00 51.25 181 ASP A N 1
ATOM 1508 C CA . ASP A 1 181 ? -21.407 20.298 18.752 1.00 51.25 181 ASP A CA 1
ATOM 1509 C C . ASP A 1 181 ? -21.693 19.045 19.595 1.00 51.25 181 ASP A C 1
ATOM 1511 O O . ASP A 1 181 ? -20.871 18.135 19.712 1.00 51.25 181 ASP A O 1
ATOM 1515 N N . PHE A 1 182 ? -22.889 18.962 20.188 1.00 54.38 182 PHE A N 1
ATOM 1516 C CA . PHE A 1 182 ? -23.383 17.722 20.797 1.00 54.38 182 PHE A CA 1
ATOM 1517 C C . PHE A 1 182 ? -23.881 16.764 19.709 1.00 54.38 182 PHE A C 1
ATOM 1519 O O . PHE A 1 182 ? -25.070 16.463 19.616 1.00 54.38 182 PHE A O 1
ATOM 1526 N N . LEU A 1 183 ? -22.975 16.238 18.882 1.00 60.69 183 LEU A N 1
ATOM 1527 C CA . LEU A 1 183 ? -23.304 15.021 18.144 1.00 60.69 183 LEU A CA 1
ATOM 1528 C C . LEU A 1 183 ? -23.640 13.928 19.177 1.00 60.69 183 LEU A C 1
ATOM 1530 O O . LEU A 1 183 ? -22.890 13.767 20.148 1.00 60.69 183 LEU A O 1
ATOM 1534 N N . PRO A 1 184 ? -24.738 13.166 19.018 1.00 64.19 184 PRO A N 1
ATOM 1535 C CA . PRO A 1 184 ? -25.085 12.094 19.941 1.00 64.19 184 PRO A CA 1
ATOM 1536 C C . PRO A 1 184 ? -24.041 10.971 19.850 1.00 64.19 184 PRO A C 1
ATOM 1538 O O . PRO A 1 184 ? -24.156 10.025 19.072 1.00 64.19 184 PRO A O 1
ATOM 1541 N N . LEU A 1 185 ? -22.984 11.075 20.658 1.00 75.81 185 LEU A N 1
ATOM 1542 C CA . LEU A 1 185 ? -21.940 10.063 20.777 1.00 75.81 185 LEU A CA 1
ATOM 1543 C C . LEU A 1 185 ? -22.480 8.886 21.598 1.00 75.81 185 LEU A C 1
ATOM 1545 O O . LEU A 1 185 ? -22.391 8.865 22.829 1.00 75.81 185 LEU A O 1
ATOM 1549 N N . ARG A 1 186 ? -23.080 7.910 20.909 1.00 80.06 186 ARG A N 1
ATOM 1550 C CA . ARG A 1 186 ? -23.629 6.694 21.518 1.00 80.06 186 ARG A CA 1
ATOM 1551 C C . ARG A 1 186 ? -22.550 5.621 21.643 1.00 80.06 186 ARG A C 1
ATOM 1553 O O . ARG A 1 186 ? -21.919 5.244 20.658 1.00 80.06 186 ARG A O 1
ATOM 1560 N N . ILE A 1 187 ? -22.375 5.095 22.853 1.00 85.81 187 ILE A N 1
ATOM 1561 C CA . ILE A 1 187 ? -21.515 3.932 23.093 1.00 85.81 187 ILE A CA 1
ATOM 1562 C C . ILE A 1 187 ? -22.240 2.688 22.551 1.00 85.81 187 ILE A C 1
ATOM 1564 O O . ILE A 1 187 ? -23.385 2.446 22.949 1.00 85.81 187 ILE A O 1
ATOM 1568 N N . PRO A 1 188 ? -21.619 1.898 21.656 1.00 87.56 188 PRO A N 1
ATOM 1569 C CA . PRO A 1 188 ? -22.227 0.673 21.145 1.00 87.56 188 PRO A CA 1
ATOM 1570 C C . PRO A 1 188 ? -22.483 -0.349 22.261 1.00 87.56 188 PRO A C 1
ATOM 1572 O O . PRO A 1 188 ? -21.675 -0.498 23.182 1.00 87.56 188 PRO A O 1
ATOM 1575 N N . SER A 1 189 ? -23.589 -1.090 22.165 1.00 90.75 189 SER A N 1
ATOM 1576 C CA . SER A 1 189 ? -23.877 -2.182 23.104 1.00 90.75 189 SER A CA 1
ATOM 1577 C C . SER A 1 189 ? -22.928 -3.368 22.884 1.00 90.75 189 SER A C 1
ATOM 1579 O O . SER A 1 189 ? -22.345 -3.531 21.811 1.00 90.75 189 SER A O 1
ATOM 1581 N N . ARG A 1 190 ? -22.792 -4.253 23.882 1.00 89.69 190 ARG A N 1
ATOM 1582 C CA . ARG A 1 190 ? -21.938 -5.453 23.764 1.00 89.69 190 ARG A CA 1
ATOM 1583 C C . ARG A 1 190 ? -22.365 -6.368 22.619 1.00 89.69 190 ARG A C 1
ATOM 1585 O O . ARG A 1 190 ? -21.507 -6.885 21.913 1.00 89.69 190 ARG A O 1
ATOM 1592 N N . ILE A 1 191 ? -23.673 -6.517 22.414 1.00 91.19 191 ILE A N 1
ATOM 1593 C CA . ILE A 1 191 ? -24.243 -7.306 21.317 1.00 91.19 191 ILE A CA 1
ATOM 1594 C C . ILE A 1 191 ? -23.853 -6.680 19.972 1.00 91.19 191 ILE A C 1
ATOM 1596 O O . ILE A 1 191 ? -23.365 -7.371 19.082 1.00 91.19 191 ILE A O 1
ATOM 1600 N N . GLN A 1 192 ? -23.959 -5.355 19.846 1.00 90.06 192 GLN A N 1
ATOM 1601 C CA . GLN A 1 192 ? -23.562 -4.641 18.632 1.00 90.06 192 GLN A CA 1
ATOM 1602 C C . GLN A 1 192 ? -22.055 -4.762 18.349 1.00 90.06 192 GLN A C 1
ATOM 1604 O O . GLN A 1 192 ? -21.657 -4.968 17.203 1.00 90.06 192 GLN A O 1
ATOM 1609 N N . LEU A 1 193 ? -21.208 -4.665 19.380 1.00 89.75 193 LEU A N 1
ATOM 1610 C CA . LEU A 1 193 ? -19.760 -4.873 19.253 1.00 89.75 193 LEU A CA 1
ATOM 1611 C C . LEU A 1 193 ? -19.419 -6.315 18.867 1.00 89.75 193 LEU A C 1
ATOM 1613 O O . LEU A 1 193 ? -18.511 -6.533 18.065 1.00 89.75 193 LEU A O 1
ATOM 1617 N N . TRP A 1 194 ? -20.153 -7.291 19.402 1.00 91.12 194 TRP A N 1
ATOM 1618 C CA . TRP A 1 194 ? -19.994 -8.694 19.039 1.00 91.12 194 TRP A CA 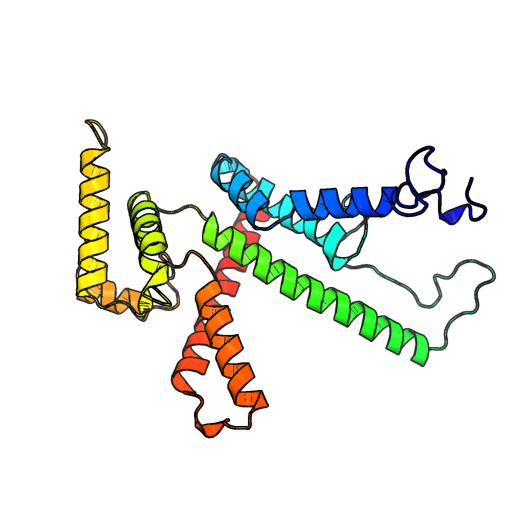1
ATOM 1619 C C . TRP A 1 194 ? -20.321 -8.927 17.561 1.00 91.12 194 TRP A C 1
ATOM 1621 O O . TRP A 1 194 ? -19.488 -9.479 16.846 1.00 91.12 194 TRP A O 1
ATOM 1631 N N . PHE A 1 195 ? -21.449 -8.409 17.063 1.00 90.56 195 PHE A N 1
ATOM 1632 C CA . PHE A 1 195 ? -21.773 -8.483 15.635 1.00 90.56 195 PHE A CA 1
ATOM 1633 C C . PHE A 1 195 ? -20.706 -7.806 14.765 1.00 90.56 195 PHE A C 1
ATOM 1635 O O . PHE A 1 195 ? -20.271 -8.384 13.773 1.00 90.56 195 PHE A O 1
ATOM 1642 N N . ARG A 1 196 ? -20.211 -6.623 15.157 1.00 87.88 196 ARG A N 1
ATOM 1643 C CA . ARG A 1 196 ? -19.130 -5.925 14.431 1.00 87.88 196 ARG A CA 1
ATOM 1644 C C . ARG A 1 196 ? -17.823 -6.715 14.377 1.00 87.88 196 ARG A C 1
ATOM 1646 O O . ARG A 1 196 ? -17.102 -6.632 13.391 1.00 87.88 196 ARG A O 1
ATOM 1653 N N . LYS A 1 197 ? -17.506 -7.480 15.423 1.00 87.56 197 LYS A N 1
ATOM 1654 C CA . LYS A 1 197 ? -16.294 -8.307 15.477 1.00 87.56 197 LYS A CA 1
ATOM 1655 C C . LYS A 1 197 ? -16.321 -9.423 14.429 1.00 87.56 197 LYS A C 1
ATOM 1657 O O . LYS A 1 197 ? -15.294 -9.676 13.803 1.00 87.56 197 LYS A O 1
ATOM 1662 N N . TRP A 1 198 ? -17.482 -10.037 14.213 1.00 86.38 198 TRP A N 1
ATOM 1663 C CA . TRP A 1 198 ? -17.667 -11.108 13.227 1.00 86.38 198 TRP A CA 1
ATOM 1664 C C . TRP A 1 198 ? -18.014 -10.604 11.827 1.00 86.38 198 TRP A C 1
ATOM 1666 O O . TRP A 1 198 ? -17.785 -11.310 10.849 1.00 86.38 198 TRP A O 1
ATOM 1676 N N . ASN A 1 199 ? -18.525 -9.378 11.712 1.00 89.44 199 ASN A N 1
ATOM 1677 C CA . ASN A 1 199 ? -18.835 -8.786 10.425 1.00 89.44 199 ASN A CA 1
ATOM 1678 C C . ASN A 1 199 ? -17.549 -8.414 9.671 1.00 89.44 199 ASN A C 1
ATOM 1680 O O . ASN A 1 199 ? -16.828 -7.478 10.023 1.00 89.44 199 ASN A O 1
ATOM 1684 N N . VAL A 1 200 ? -17.290 -9.156 8.600 1.00 86.69 200 VAL A N 1
ATOM 1685 C CA . VAL A 1 200 ? -16.138 -8.964 7.719 1.00 86.69 200 VAL A CA 1
ATOM 1686 C C . VAL A 1 200 ? -16.286 -7.705 6.854 1.00 86.69 200 VAL A C 1
ATOM 1688 O O . VAL A 1 200 ? -15.296 -7.057 6.529 1.00 86.69 200 VAL A O 1
ATOM 1691 N N . PHE A 1 201 ? -17.519 -7.300 6.544 1.00 84.75 201 PHE A N 1
ATOM 1692 C CA . PHE A 1 201 ? -17.810 -6.116 5.732 1.00 84.75 201 PHE A CA 1
ATOM 1693 C C . PHE A 1 201 ? -17.712 -4.805 6.520 1.00 84.75 201 PHE A C 1
ATOM 1695 O O . PHE A 1 201 ? -17.649 -3.730 5.926 1.00 84.75 201 PHE A O 1
ATOM 1702 N N . GLN A 1 202 ? -17.701 -4.859 7.852 1.00 79.69 202 GLN A N 1
ATOM 1703 C CA . GLN A 1 202 ? -17.580 -3.677 8.704 1.00 79.69 202 GLN A CA 1
ATOM 1704 C C . GLN A 1 202 ? -16.231 -3.678 9.412 1.00 79.69 202 GLN A C 1
ATOM 1706 O O . GLN A 1 202 ? -16.129 -4.035 10.584 1.00 79.69 202 GLN A O 1
ATOM 1711 N N . ASP A 1 203 ? -15.184 -3.245 8.708 1.00 80.94 203 ASP A N 1
ATOM 1712 C CA . ASP A 1 203 ? -13.836 -3.198 9.273 1.00 80.94 203 ASP A CA 1
ATOM 1713 C C . ASP A 1 203 ? -13.376 -1.785 9.661 1.00 80.94 203 ASP A C 1
ATOM 1715 O O . ASP A 1 203 ? -12.273 -1.381 9.305 1.00 80.94 203 ASP A O 1
ATOM 1719 N N . SER A 1 204 ? -14.205 -1.003 10.371 1.00 78.88 204 SER A N 1
ATOM 1720 C CA . SER A 1 204 ? -13.937 0.430 10.617 1.00 78.88 204 SER A CA 1
ATOM 1721 C C . SER A 1 204 ? -12.761 0.712 11.568 1.00 78.88 204 SER A C 1
ATOM 1723 O O . SER A 1 204 ? -12.051 1.715 11.403 1.00 78.88 204 SER A O 1
ATOM 1725 N N . LEU A 1 205 ? -12.484 -0.212 12.492 1.00 84.31 205 LEU A N 1
ATOM 1726 C CA . LEU A 1 205 ? -11.429 -0.090 13.507 1.00 84.31 205 LEU A CA 1
ATOM 1727 C C . LEU A 1 205 ? -10.058 -0.617 13.063 1.00 84.31 205 LEU A C 1
ATOM 1729 O O . LEU A 1 205 ? -9.061 -0.351 13.732 1.00 84.31 205 LEU A O 1
ATOM 1733 N N . THR A 1 206 ? -9.970 -1.336 11.941 1.00 87.69 206 THR A N 1
ATOM 1734 C CA . THR A 1 206 ? -8.667 -1.746 11.398 1.00 87.69 206 THR A CA 1
ATOM 1735 C C . THR A 1 206 ? -7.963 -0.540 10.791 1.00 87.69 206 THR A C 1
ATOM 1737 O O . THR A 1 206 ? -8.536 0.180 9.973 1.00 87.69 206 THR A O 1
ATOM 1740 N N . PHE A 1 207 ? -6.731 -0.294 11.231 1.00 87.88 207 PHE A N 1
ATOM 1741 C CA . PHE A 1 207 ? -5.903 0.837 10.798 1.00 87.88 207 PHE A CA 1
ATOM 1742 C C . PHE A 1 207 ? -4.563 0.414 10.186 1.00 87.88 207 PHE A C 1
ATOM 1744 O O . PHE A 1 207 ? -3.846 1.275 9.694 1.00 87.88 207 PHE A O 1
ATOM 1751 N N . THR A 1 208 ? -4.240 -0.883 10.216 1.00 89.69 208 THR A N 1
ATOM 1752 C CA . THR A 1 208 ? -3.007 -1.464 9.667 1.00 89.69 208 THR A CA 1
ATOM 1753 C C . THR A 1 208 ? -3.215 -2.942 9.314 1.00 89.69 208 THR A C 1
ATOM 1755 O O . THR A 1 208 ? -3.989 -3.640 9.979 1.00 89.69 208 THR A O 1
ATOM 1758 N N . ARG A 1 209 ? -2.494 -3.422 8.300 1.00 89.56 209 ARG A N 1
ATOM 1759 C CA . ARG A 1 209 ? -2.385 -4.817 7.847 1.00 89.56 209 ARG A CA 1
ATOM 1760 C C . ARG A 1 209 ? -1.412 -5.640 8.692 1.00 89.56 209 ARG A C 1
ATOM 1762 O O . ARG A 1 209 ? -1.401 -6.865 8.584 1.00 89.56 209 ARG A O 1
ATOM 1769 N N . ALA A 1 210 ? -0.649 -5.026 9.600 1.00 88.44 210 ALA A N 1
ATOM 1770 C CA . ALA A 1 210 ? 0.333 -5.724 10.438 1.00 88.44 210 ALA A CA 1
ATOM 1771 C C . ALA A 1 210 ? -0.193 -6.987 11.174 1.00 88.44 210 ALA A C 1
ATOM 1773 O O . ALA A 1 210 ? 0.572 -7.940 11.354 1.00 88.44 210 ALA A O 1
ATOM 1774 N N . PRO A 1 211 ? -1.458 -7.066 11.646 1.00 88.00 211 PRO A N 1
ATOM 1775 C CA . PRO A 1 211 ? -2.013 -8.304 12.199 1.00 88.00 211 PRO A CA 1
ATOM 1776 C C . PRO A 1 211 ? -2.148 -9.429 11.159 1.00 88.00 211 PRO A C 1
ATOM 1778 O O . PRO A 1 211 ? -1.81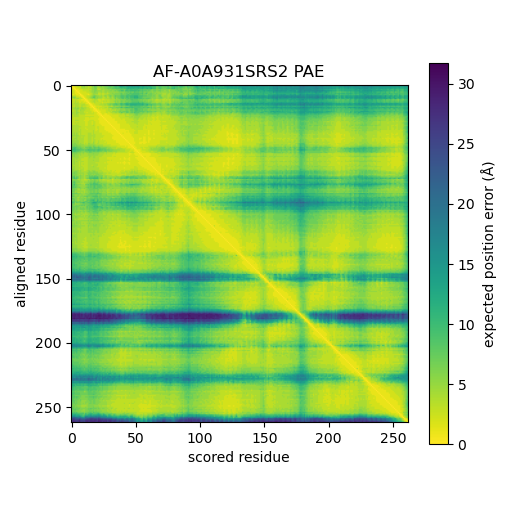5 -10.572 11.467 1.00 88.00 211 PRO A O 1
ATOM 1781 N N . MET A 1 212 ? -2.582 -9.111 9.934 1.00 89.69 212 MET A N 1
ATOM 1782 C CA . MET A 1 212 ? -2.724 -10.071 8.828 1.00 89.69 212 MET A CA 1
ATOM 1783 C C . MET A 1 212 ? -1.356 -10.581 8.377 1.00 89.69 212 MET A C 1
ATOM 1785 O O . MET A 1 212 ? -1.152 -11.782 8.235 1.00 89.69 212 MET A O 1
ATOM 1789 N N . GLU A 1 213 ? -0.375 -9.688 8.251 1.00 90.38 213 GLU A N 1
ATOM 1790 C CA . GLU A 1 213 ? 0.992 -10.078 7.896 1.00 90.38 213 GLU A CA 1
ATOM 1791 C C . GLU A 1 213 ? 1.616 -11.015 8.932 1.00 90.38 213 GLU A C 1
ATOM 1793 O O . GLU A 1 213 ? 2.265 -11.997 8.575 1.00 90.38 213 GLU A O 1
ATOM 1798 N N . ARG A 1 214 ? 1.409 -10.737 10.226 1.00 89.44 214 ARG A N 1
ATOM 1799 C CA . ARG A 1 214 ? 1.857 -11.625 11.309 1.00 89.44 214 ARG A CA 1
ATOM 1800 C C . ARG A 1 214 ? 1.180 -12.990 11.223 1.00 89.44 214 ARG A C 1
ATOM 1802 O O . ARG A 1 214 ? 1.850 -14.004 11.396 1.00 89.44 214 ARG A O 1
ATOM 1809 N N . PHE A 1 215 ? -0.117 -13.023 10.919 1.00 90.69 215 PHE A N 1
ATOM 1810 C CA . PHE A 1 215 ? -0.844 -14.272 10.711 1.00 90.69 215 PHE A CA 1
ATOM 1811 C C . PHE A 1 215 ? -0.237 -15.094 9.564 1.00 90.69 215 PHE A C 1
ATOM 1813 O O . PHE A 1 215 ? 0.127 -16.248 9.781 1.00 90.69 215 PHE A O 1
ATOM 1820 N N . TRP A 1 216 ? -0.031 -14.501 8.384 1.00 91.25 216 TRP A N 1
ATOM 1821 C CA . TRP A 1 216 ? 0.551 -15.212 7.239 1.00 91.25 216 TRP A CA 1
ATOM 1822 C C . TRP A 1 216 ? 2.000 -15.625 7.444 1.00 91.25 216 TRP A C 1
ATOM 1824 O O . TRP A 1 216 ? 2.370 -16.724 7.045 1.00 91.25 216 TRP A O 1
ATOM 1834 N N . LYS A 1 217 ? 2.815 -14.801 8.112 1.00 91.44 217 LYS A N 1
ATOM 1835 C CA . LYS A 1 217 ? 4.182 -15.187 8.495 1.00 91.44 217 LYS A CA 1
ATOM 1836 C C . LYS A 1 217 ? 4.178 -16.441 9.368 1.00 91.44 217 LYS A C 1
ATOM 1838 O O . LYS A 1 217 ? 4.981 -17.337 9.128 1.00 91.44 217 LYS A O 1
ATOM 1843 N N . ASN A 1 218 ? 3.245 -16.542 10.315 1.00 90.88 218 ASN A N 1
ATOM 1844 C CA . ASN A 1 218 ? 3.101 -17.731 11.154 1.00 90.88 218 ASN A CA 1
ATOM 1845 C C . ASN A 1 218 ? 2.618 -18.949 10.350 1.00 90.88 218 ASN A C 1
ATOM 1847 O O . ASN A 1 218 ? 3.154 -20.040 10.524 1.00 90.88 218 ASN A O 1
ATOM 1851 N N . VAL A 1 219 ? 1.645 -18.771 9.448 1.00 90.88 219 VAL A N 1
ATOM 1852 C CA . VAL A 1 219 ? 1.143 -19.848 8.572 1.00 90.88 219 VAL A CA 1
ATOM 1853 C C . VAL A 1 219 ? 2.251 -20.366 7.647 1.00 90.88 219 VAL A C 1
ATOM 1855 O O . VAL A 1 219 ? 2.464 -21.573 7.570 1.00 90.88 219 VAL A O 1
ATOM 1858 N N . TRP A 1 220 ? 3.013 -19.476 7.005 1.00 90.75 220 TRP A N 1
ATOM 1859 C CA . TRP A 1 220 ? 4.173 -19.840 6.180 1.00 90.75 220 TRP A CA 1
ATOM 1860 C C . TRP A 1 220 ? 5.327 -20.435 6.973 1.00 90.75 220 TRP A C 1
ATOM 1862 O O . TRP A 1 220 ? 5.984 -21.340 6.465 1.00 90.75 220 TRP A O 1
ATOM 1872 N N . GLY A 1 221 ? 5.558 -19.987 8.207 1.00 91.19 221 GLY A N 1
ATOM 1873 C CA . GLY A 1 221 ? 6.516 -20.624 9.111 1.00 91.19 221 GLY A CA 1
ATOM 1874 C C . GLY A 1 221 ? 6.171 -22.094 9.350 1.00 91.19 221 GLY A C 1
ATOM 1875 O O . GLY A 1 221 ? 6.994 -22.964 9.082 1.00 91.19 221 GLY A O 1
ATOM 1876 N N . ARG A 1 222 ? 4.919 -22.372 9.734 1.00 89.19 222 ARG A N 1
ATOM 1877 C CA . ARG A 1 222 ? 4.424 -23.740 9.974 1.00 89.19 222 ARG A CA 1
ATOM 1878 C C . ARG A 1 222 ? 4.425 -24.603 8.720 1.00 89.19 222 ARG A C 1
ATOM 1880 O O . ARG A 1 222 ? 4.797 -25.769 8.776 1.00 89.19 222 ARG A O 1
ATOM 1887 N N . PHE A 1 223 ? 4.057 -24.023 7.578 1.00 90.31 223 PHE A N 1
ATOM 1888 C CA . PHE A 1 223 ? 4.093 -24.727 6.298 1.00 90.31 223 PHE A CA 1
ATOM 1889 C C . PHE A 1 223 ? 5.518 -25.168 5.935 1.00 90.31 223 PHE A C 1
ATOM 1891 O O . PHE A 1 223 ? 5.727 -26.317 5.561 1.00 90.31 223 PHE A O 1
ATOM 1898 N N . LYS A 1 224 ? 6.517 -24.291 6.120 1.00 91.19 224 LYS A N 1
ATOM 1899 C CA . LYS A 1 224 ? 7.936 -24.626 5.900 1.00 91.19 224 LYS A CA 1
ATOM 1900 C C . LYS A 1 224 ? 8.467 -25.689 6.864 1.00 91.19 224 LYS A C 1
ATOM 1902 O O . LYS A 1 224 ? 9.391 -26.407 6.506 1.00 91.19 224 LYS A O 1
ATOM 1907 N N . GLN A 1 225 ? 7.904 -25.772 8.066 1.00 90.75 225 GLN A N 1
ATOM 1908 C CA . GLN A 1 225 ? 8.271 -26.754 9.090 1.00 90.75 225 GLN A CA 1
ATOM 1909 C C . GLN A 1 225 ? 7.565 -28.110 8.909 1.00 90.75 225 GLN A C 1
ATOM 1911 O O . GLN A 1 225 ? 7.859 -29.043 9.645 1.00 90.75 225 GLN A O 1
ATOM 1916 N N . GLY A 1 226 ? 6.642 -28.242 7.946 1.00 88.88 226 GLY A N 1
ATOM 1917 C CA . GLY A 1 226 ? 5.867 -29.470 7.728 1.00 88.88 226 GLY A CA 1
ATOM 1918 C C . GLY A 1 226 ? 4.695 -29.662 8.702 1.00 88.88 226 GLY A C 1
ATOM 1919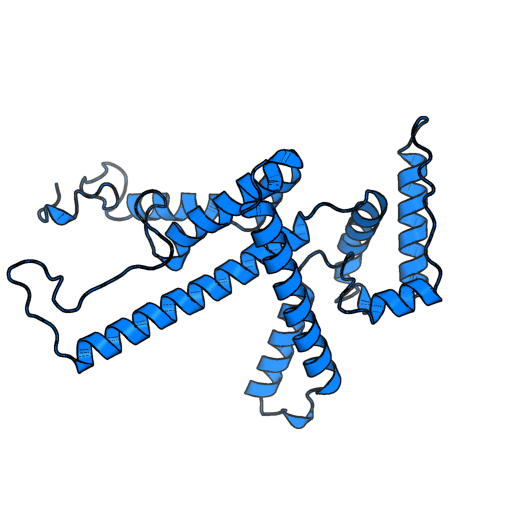 O O . GLY A 1 226 ? 3.982 -30.659 8.621 1.00 88.88 226 GLY A O 1
ATOM 1920 N N . GLU A 1 227 ? 4.422 -28.694 9.581 1.00 88.75 227 GLU A N 1
ATOM 1921 C CA . GLU A 1 227 ? 3.366 -28.752 10.605 1.00 88.75 227 GLU A CA 1
ATOM 1922 C C . GLU A 1 227 ? 1.986 -28.337 10.059 1.00 88.75 227 GLU A C 1
ATOM 1924 O O . GLU A 1 227 ? 1.254 -27.535 10.647 1.00 88.75 227 GLU A O 1
ATOM 1929 N N . VAL A 1 228 ? 1.608 -28.873 8.898 1.00 82.06 228 VAL A N 1
ATOM 1930 C CA . VAL A 1 228 ? 0.408 -28.443 8.157 1.00 82.06 228 VAL A CA 1
ATOM 1931 C C . VAL A 1 228 ? -0.887 -28.765 8.923 1.00 82.06 228 VAL A C 1
ATOM 1933 O O . VAL A 1 228 ? -1.858 -28.014 8.859 1.00 82.06 228 VAL A O 1
ATOM 1936 N N . LEU A 1 229 ? -0.892 -29.830 9.730 1.00 80.50 229 LEU A N 1
ATOM 1937 C CA . LEU A 1 229 ? -2.049 -30.246 10.535 1.00 80.50 229 LEU A CA 1
ATOM 1938 C C . LEU A 1 229 ? -2.337 -29.321 11.729 1.00 80.50 229 LEU A C 1
ATOM 1940 O O . LEU A 1 229 ? -3.473 -29.258 12.191 1.00 80.50 229 LEU A O 1
ATOM 1944 N N . GLN A 1 230 ? -1.346 -28.564 12.213 1.00 82.88 230 GLN A N 1
ATOM 1945 C CA . GLN A 1 230 ? -1.535 -27.617 13.321 1.00 82.88 230 GLN A CA 1
ATOM 1946 C C . GLN A 1 230 ? -2.118 -26.270 12.864 1.00 82.88 230 GLN A C 1
ATOM 1948 O O . GLN A 1 230 ? -2.312 -25.349 13.669 1.00 82.88 230 GLN A O 1
ATOM 1953 N N . ILE A 1 231 ? -2.367 -26.103 11.564 1.00 85.69 231 ILE A N 1
ATOM 1954 C CA . ILE A 1 231 ? -2.961 -24.888 11.018 1.00 85.69 231 ILE A CA 1
ATOM 1955 C C . ILE A 1 231 ? -4.459 -24.908 11.318 1.00 85.69 231 ILE A C 1
ATOM 1957 O O . ILE A 1 231 ? -5.204 -25.786 10.894 1.00 85.69 231 ILE A O 1
ATOM 1961 N N . ALA A 1 232 ? -4.928 -23.894 12.043 1.00 87.00 232 ALA A N 1
ATOM 1962 C CA . ALA A 1 232 ? -6.350 -23.707 12.290 1.00 87.00 232 ALA A CA 1
ATOM 1963 C C . ALA A 1 232 ? -7.055 -23.257 10.996 1.00 87.00 232 ALA A C 1
ATOM 1965 O O . ALA A 1 232 ? -7.214 -22.057 10.761 1.00 87.00 232 ALA A O 1
ATOM 1966 N N . TYR A 1 233 ? -7.488 -24.211 10.167 1.00 88.19 233 TYR A N 1
ATOM 1967 C CA . TYR A 1 233 ? -8.102 -23.954 8.856 1.00 88.19 233 TYR A CA 1
ATOM 1968 C C . TYR A 1 233 ? -9.301 -23.003 8.916 1.00 88.19 233 TYR A C 1
ATOM 1970 O O . TYR A 1 233 ? -9.436 -22.136 8.060 1.00 88.19 233 TYR A O 1
ATOM 1978 N N . HIS A 1 234 ? -10.122 -23.075 9.967 1.00 88.69 234 HIS A N 1
ATOM 1979 C CA . HIS A 1 234 ? -11.228 -22.132 10.162 1.00 88.69 234 HIS A CA 1
ATOM 1980 C C . HIS A 1 234 ? -10.745 -20.674 10.287 1.00 88.69 234 HIS A C 1
ATOM 1982 O O . HIS A 1 234 ? -11.359 -19.769 9.725 1.00 88.69 234 HIS A O 1
ATOM 1988 N N . LYS A 1 235 ? -9.617 -20.431 10.977 1.00 88.06 235 LYS A N 1
ATOM 1989 C CA . LYS A 1 235 ? -9.011 -19.090 11.082 1.00 88.06 235 LYS A CA 1
ATOM 1990 C C . LYS A 1 235 ? -8.386 -18.662 9.764 1.00 88.06 235 LYS A C 1
ATOM 1992 O O . LYS A 1 235 ? -8.457 -17.484 9.436 1.00 88.06 235 LYS A O 1
ATOM 1997 N N . LEU A 1 236 ? -7.795 -19.604 9.029 1.00 91.62 236 LEU A N 1
ATOM 1998 C CA . LEU A 1 236 ? -7.238 -19.358 7.701 1.00 91.62 236 LEU A CA 1
ATOM 1999 C C . LEU A 1 236 ? -8.335 -18.900 6.740 1.00 91.62 236 LEU A C 1
ATOM 2001 O O . LEU A 1 236 ? -8.228 -17.806 6.203 1.00 91.62 236 LEU A O 1
ATOM 2005 N N . ILE A 1 237 ? -9.421 -19.667 6.608 1.00 91.50 237 ILE A N 1
ATOM 2006 C CA . ILE A 1 237 ? -10.555 -19.329 5.736 1.00 91.50 237 ILE A CA 1
ATOM 2007 C C . ILE A 1 237 ? -11.146 -17.971 6.123 1.00 91.50 237 ILE A C 1
ATOM 2009 O O . ILE A 1 237 ? -11.351 -17.118 5.261 1.00 91.50 237 ILE A O 1
ATOM 2013 N N . PHE A 1 238 ? -11.373 -17.738 7.419 1.00 90.81 238 PHE A N 1
ATOM 2014 C CA . PHE A 1 238 ? -11.906 -16.465 7.899 1.00 90.81 238 PHE A CA 1
ATOM 2015 C C . PHE A 1 238 ? -10.975 -15.283 7.584 1.00 90.81 238 PHE A C 1
ATOM 2017 O O . PHE A 1 238 ? -11.444 -14.236 7.140 1.00 90.81 238 PHE A O 1
ATOM 2024 N N . MET A 1 239 ? -9.660 -15.439 7.780 1.00 90.88 239 MET A N 1
ATOM 2025 C CA . MET A 1 239 ? -8.687 -14.385 7.479 1.00 90.88 239 MET A CA 1
ATOM 2026 C C . MET A 1 239 ? -8.586 -14.121 5.974 1.00 90.88 239 MET A C 1
ATOM 2028 O O . MET A 1 239 ? -8.614 -12.965 5.564 1.00 90.88 239 MET A O 1
ATOM 2032 N N . SER A 1 240 ? -8.544 -15.172 5.151 1.00 91.81 240 SER A N 1
ATOM 2033 C CA . SER A 1 240 ? -8.521 -15.051 3.692 1.00 91.81 240 SER A CA 1
ATOM 2034 C C . SER A 1 240 ? -9.772 -14.353 3.160 1.00 91.81 240 SER A C 1
ATOM 2036 O O . SER A 1 240 ? -9.658 -13.425 2.362 1.00 91.81 240 SER A O 1
ATOM 2038 N N . LEU A 1 241 ? -10.962 -14.741 3.638 1.00 93.06 241 LEU A N 1
ATOM 2039 C CA . LEU A 1 241 ? -12.216 -14.075 3.277 1.00 93.06 241 LEU A CA 1
ATOM 2040 C C . LEU A 1 241 ? -12.182 -12.598 3.677 1.00 93.06 241 LEU A C 1
ATOM 2042 O O . LEU A 1 241 ? -12.611 -11.733 2.917 1.00 93.06 241 LEU A O 1
ATOM 2046 N N . ARG A 1 242 ? -11.641 -12.298 4.859 1.00 90.94 242 ARG A N 1
ATOM 2047 C CA . ARG A 1 242 ? -11.514 -10.927 5.337 1.00 90.94 242 ARG A CA 1
ATOM 2048 C C . ARG A 1 242 ? -10.602 -10.075 4.483 1.00 90.94 242 ARG A C 1
ATOM 2050 O O . ARG A 1 242 ? -10.990 -8.961 4.150 1.00 90.94 242 ARG A O 1
ATOM 2057 N N . GLU A 1 243 ? -9.418 -10.559 4.149 1.00 92.38 243 GLU A N 1
ATOM 2058 C CA . GLU A 1 243 ? -8.515 -9.805 3.285 1.00 92.38 243 GLU A CA 1
ATOM 2059 C C . GLU A 1 243 ? -9.083 -9.630 1.886 1.00 92.38 243 GLU A C 1
ATOM 2061 O O . GLU A 1 243 ? -8.973 -8.540 1.338 1.00 92.38 243 GLU A O 1
ATOM 2066 N N . ALA A 1 244 ? -9.761 -10.644 1.342 1.00 93.19 244 ALA A N 1
ATOM 2067 C CA . ALA A 1 244 ? -10.449 -10.514 0.064 1.00 93.19 244 ALA A CA 1
ATOM 2068 C C . ALA A 1 244 ? -11.511 -9.404 0.118 1.00 93.19 244 ALA A C 1
ATOM 2070 O O . ALA A 1 244 ? -11.519 -8.515 -0.730 1.00 93.19 244 ALA A O 1
ATOM 2071 N N . VAL A 1 245 ? -12.364 -9.395 1.148 1.00 93.81 245 VAL A N 1
ATOM 2072 C CA . VAL A 1 245 ? -13.386 -8.352 1.325 1.00 93.81 245 VAL A CA 1
ATOM 2073 C C . VAL A 1 245 ? -12.754 -6.978 1.535 1.00 93.81 245 VAL A C 1
ATOM 2075 O O . VAL A 1 245 ? -13.202 -6.013 0.919 1.00 93.81 245 VAL A O 1
ATOM 2078 N N . LEU A 1 246 ? -11.719 -6.869 2.369 1.00 92.75 246 LEU A N 1
ATOM 2079 C CA . LEU A 1 246 ? -11.050 -5.599 2.645 1.00 92.75 246 LEU A CA 1
ATOM 2080 C C . LEU A 1 246 ? -10.393 -5.025 1.389 1.00 92.75 246 LEU A C 1
ATOM 2082 O O . LEU A 1 246 ? -10.582 -3.850 1.074 1.00 92.75 246 LEU A O 1
ATOM 2086 N N . PHE A 1 247 ? -9.705 -5.877 0.635 1.00 93.25 247 PHE A N 1
ATOM 2087 C CA . PHE A 1 247 ? -9.083 -5.507 -0.623 1.00 93.25 247 PHE A CA 1
ATOM 2088 C C . PHE A 1 247 ? -10.132 -5.091 -1.660 1.00 93.25 247 PHE A C 1
ATOM 2090 O O . PHE A 1 247 ? -9.993 -4.053 -2.305 1.00 93.25 247 PHE A O 1
ATOM 2097 N N . CYS A 1 248 ? -11.245 -5.826 -1.770 1.00 93.62 248 CYS A N 1
ATOM 2098 C CA . CYS A 1 248 ? -12.369 -5.430 -2.617 1.00 93.62 248 CYS A CA 1
ATOM 2099 C C . CYS A 1 248 ? -12.959 -4.076 -2.195 1.00 93.62 248 CYS A C 1
ATOM 2101 O O . CYS A 1 248 ? -13.237 -3.242 -3.052 1.00 93.62 248 CYS A O 1
ATOM 2103 N N . GLN A 1 249 ? -13.124 -3.816 -0.895 1.00 92.19 249 GLN A N 1
ATOM 2104 C CA . GLN A 1 249 ? -13.597 -2.520 -0.397 1.00 92.19 249 GLN A CA 1
ATOM 2105 C C . GLN A 1 249 ? -12.631 -1.388 -0.733 1.00 92.19 249 GLN A C 1
ATOM 2107 O O . GLN A 1 249 ? -13.077 -0.310 -1.134 1.00 92.19 249 GLN A O 1
ATOM 2112 N N . PHE A 1 250 ? -11.330 -1.632 -0.590 1.00 93.56 250 PHE A N 1
ATOM 2113 C CA . PHE A 1 250 ? -10.291 -0.696 -0.987 1.00 93.56 250 PHE A CA 1
ATOM 2114 C C . PHE A 1 250 ? -10.398 -0.364 -2.479 1.00 93.56 250 PHE A C 1
ATOM 2116 O O . PHE A 1 250 ? -10.530 0.811 -2.825 1.00 93.56 250 PHE A O 1
ATOM 2123 N N . LEU A 1 251 ? -10.435 -1.380 -3.349 1.00 92.69 251 LEU A N 1
ATOM 2124 C CA . LEU A 1 251 ? -10.560 -1.193 -4.795 1.00 92.69 251 LEU A CA 1
ATOM 2125 C C . LEU A 1 251 ? -11.848 -0.454 -5.167 1.00 92.69 251 LEU A C 1
ATOM 2127 O O . LEU A 1 251 ? -11.803 0.508 -5.929 1.00 92.69 251 LEU A O 1
ATOM 2131 N N . LEU A 1 252 ? -12.991 -0.845 -4.598 1.00 92.38 252 LEU A N 1
ATOM 2132 C CA . LEU A 1 252 ? -14.270 -0.177 -4.845 1.00 92.38 252 LEU A CA 1
ATOM 2133 C C . LEU A 1 252 ? -14.231 1.294 -4.418 1.00 92.38 252 LEU A C 1
ATOM 2135 O O . LEU A 1 252 ? -14.708 2.156 -5.154 1.00 92.38 252 LEU A O 1
ATOM 2139 N N . CYS A 1 253 ? -13.656 1.601 -3.252 1.00 90.19 253 CYS A N 1
ATOM 2140 C CA . CYS A 1 253 ? -13.498 2.981 -2.795 1.00 90.19 253 CYS A CA 1
ATOM 2141 C C . CYS A 1 253 ? -12.573 3.777 -3.718 1.00 90.19 253 CYS A C 1
ATOM 2143 O O . CYS A 1 253 ? -12.912 4.906 -4.072 1.00 90.19 253 CYS A O 1
ATOM 2145 N N . PHE A 1 254 ? -11.447 3.181 -4.114 1.00 90.50 254 PHE A N 1
ATOM 2146 C CA . PHE A 1 254 ? -10.476 3.784 -5.016 1.00 90.50 254 PHE A CA 1
ATOM 2147 C C . PHE A 1 254 ? -11.112 4.100 -6.368 1.00 90.50 254 PHE A C 1
ATOM 2149 O O . PHE A 1 254 ? -11.224 5.266 -6.726 1.00 90.50 254 PHE A O 1
ATOM 2156 N N . PHE A 1 255 ? -11.649 3.109 -7.079 1.00 89.19 255 PHE A N 1
ATOM 2157 C CA . PHE A 1 255 ? -12.233 3.338 -8.402 1.00 89.19 255 PHE A CA 1
ATOM 2158 C C . PHE A 1 255 ? -13.439 4.278 -8.361 1.00 89.19 255 PHE A C 1
ATOM 2160 O O . PHE A 1 255 ? -13.534 5.183 -9.186 1.00 89.19 255 PHE A O 1
ATOM 2167 N N . ARG A 1 256 ? -14.324 4.150 -7.363 1.00 88.88 256 ARG A N 1
ATOM 2168 C CA . ARG A 1 256 ? -15.492 5.035 -7.244 1.0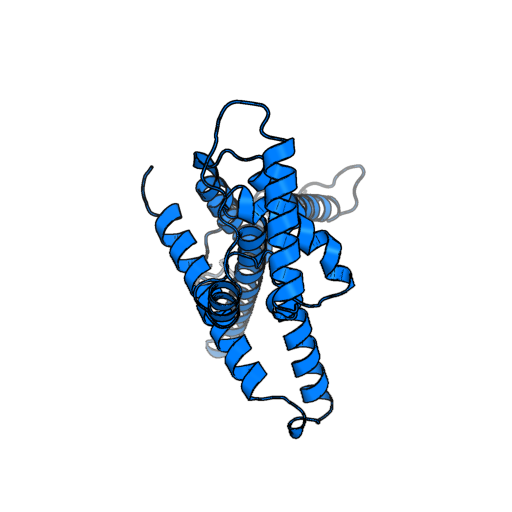0 88.88 256 ARG A CA 1
ATOM 2169 C C . ARG A 1 256 ? -15.107 6.500 -7.030 1.00 88.88 256 ARG A C 1
ATOM 2171 O O . ARG A 1 256 ? -15.843 7.382 -7.457 1.00 88.88 256 ARG A O 1
ATOM 2178 N N . ARG A 1 257 ? -14.009 6.775 -6.323 1.00 85.25 257 ARG A N 1
ATOM 2179 C CA . ARG A 1 257 ? -13.605 8.140 -5.944 1.00 85.25 257 ARG A CA 1
ATOM 2180 C C . ARG A 1 257 ? -12.518 8.731 -6.839 1.00 85.25 257 ARG A C 1
ATOM 2182 O O . ARG A 1 257 ? -12.397 9.949 -6.872 1.00 85.25 257 ARG A O 1
ATOM 2189 N N . SER A 1 258 ? -11.763 7.896 -7.545 1.00 73.69 258 SER A N 1
ATOM 2190 C CA . SER A 1 258 ? -10.748 8.315 -8.514 1.00 73.69 258 SER A CA 1
ATOM 2191 C C . SER A 1 258 ? -11.322 8.543 -9.915 1.00 73.69 258 SER A C 1
ATOM 2193 O O . SER A 1 258 ? -10.761 9.339 -10.656 1.00 73.69 258 SER A O 1
ATOM 2195 N N . VAL A 1 259 ? -12.422 7.867 -10.282 1.00 65.69 259 VAL A N 1
ATOM 2196 C CA . VAL A 1 259 ? -13.047 7.980 -11.619 1.00 65.69 259 VAL A CA 1
ATOM 2197 C C . VAL A 1 259 ? -14.234 8.953 -11.635 1.00 65.69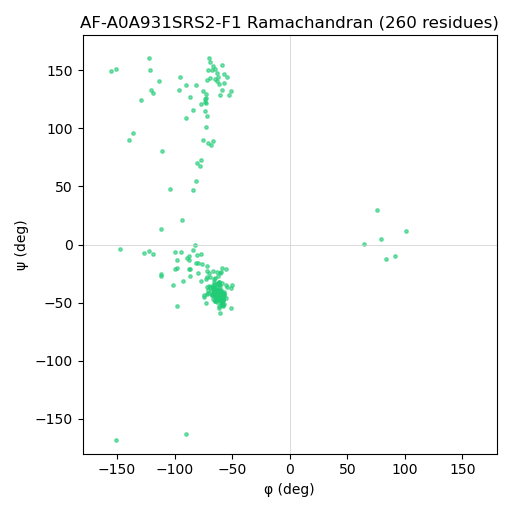 259 VAL A C 1
ATOM 2199 O O . VAL A 1 259 ? -14.595 9.460 -12.692 1.00 65.69 259 VAL A O 1
ATOM 2202 N N . ALA A 1 260 ? -14.838 9.256 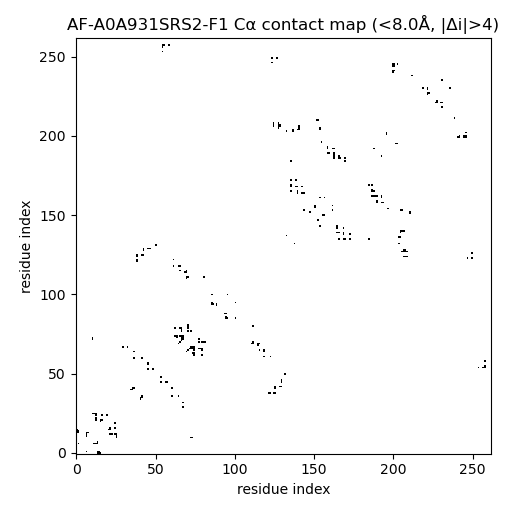-10.482 1.00 51.56 260 ALA A N 1
ATOM 2203 C CA . ALA A 1 260 ? -15.908 10.248 -10.422 1.00 51.56 260 ALA A CA 1
ATOM 2204 C C . ALA A 1 260 ? -15.328 11.668 -10.599 1.00 51.56 260 ALA A C 1
ATOM 2206 O O . ALA A 1 260 ? -14.483 12.061 -9.787 1.00 51.56 260 ALA A O 1
ATOM 2207 N N . PRO A 1 261 ? -15.762 12.442 -11.613 1.00 47.16 261 PRO A N 1
ATOM 2208 C CA . PRO A 1 261 ? -15.397 13.848 -11.709 1.00 47.16 261 PRO A CA 1
ATOM 2209 C C . PRO A 1 261 ? -15.933 14.596 -10.480 1.00 47.16 261 PRO A C 1
ATOM 2211 O O . PRO A 1 261 ? -17.028 14.308 -9.989 1.00 47.16 261 PRO A O 1
ATOM 2214 N N . ALA A 1 262 ? -15.097 15.489 -9.948 1.00 47.72 262 ALA A N 1
ATOM 2215 C CA . ALA A 1 262 ? -15.433 16.377 -8.839 1.00 47.72 262 ALA A CA 1
ATOM 2216 C C . ALA A 1 262 ? -16.452 17.446 -9.244 1.00 47.72 262 ALA A C 1
ATOM 2218 O O . ALA A 1 262 ? -16.454 17.829 -10.433 1.00 47.72 262 ALA A O 1
#